Protein AF-A0A4Y1Z7U4-F1 (afdb_monomer)

Solvent-accessible surface area (backbone atoms only — not comparable to full-atom values): 16885 Å² total; per-residue (Å²): 138,83,80,81,80,79,76,81,81,75,76,79,80,69,75,77,77,69,85,68,83,61,48,54,54,67,60,52,45,53,56,49,48,57,51,38,54,56,44,51,54,49,42,52,50,53,49,50,53,53,54,42,46,74,72,69,50,76,67,96,87,62,59,71,67,63,57,51,62,68,48,50,59,58,51,50,52,54,51,52,52,48,54,52,51,51,54,48,50,73,69,36,52,51,91,62,57,74,69,58,48,48,54,43,43,51,51,53,43,51,45,51,51,44,49,50,53,52,51,52,54,51,50,53,54,52,54,56,47,29,74,74,63,46,64,48,73,69,57,53,52,49,52,55,50,52,53,51,50,52,53,52,50,51,54,48,50,52,29,67,80,36,80,87,55,60,63,67,61,55,49,52,51,51,52,53,50,51,52,51,50,57,70,69,62,43,58,48,43,52,37,41,50,54,35,50,59,43,23,76,74,69,74,57,73,59,58,57,64,60,65,72,43,56,50,68,27,40,74,54,52,57,54,35,61,70,44,92,49,67,67,62,17,47,54,32,30,35,52,52,40,52,51,46,55,62,68,68,47,93,71,62,82,87,73,70,48,73,41,56,52,55,35,47,58,55,52,68,74,51,92,66,59,85,64,93,74,69,77,75,81,63,66,85,62,79,90,125

Radius of gyration: 29.08 Å; Cα contacts (8 Å, |Δi|>4): 207; chains: 1; bounding box: 58×73×99 Å

pLDDT: mean 76.81, std 14.19, range [32.97, 95.31]

InterPro domains:
  IPR025291 Protein of unknown function DUF4153 [PF13687] (19-224)

Mean predicted aligned error: 12.23 Å

Nearest PDB structures (foldseek):
  6gkf-assembly1_A  TM=2.665E-01  e=8.362E+00  Homo sapiens

Secondary structure (DSSP, 8-state):
-PPPPPPP-------------PBPHHHHHHHHHHHHHHHHHHHHHHHHHHHHHHHH---TT--HHHHHHHHHHHHHHHHHHHHHHHHHHHHHBPP--HHHHHHHHHHHHHHHHHHHHHHHHHHHHHHHHHHHH---HHHHHHHHHHHHHHHHHHHHHHHHH-TT--HHHHHHHHHHHHHHHHHHTTHHHHHHHHHHHHHHHHS---HHHHHHS-GGGHHHHHHGGG-S-HHHHHHHHHHHHHHHHHHHS---GGG--HHHHHHHHHHHHS--------GGGGSSS---

Sequence (288 aa):
MMRPKQPARYTDLTEQTTFAGSMDATVATTILSIINAIYVFFTLIQFSYLFGSFALGLPEQFTYAEYARRGFLNWYWSLLINFTLLLVLLHLTKQSSAPVNRAIQILESLLVCCTMVMLVSAFIRMYLYEQMYGFTYLRVLTHAFMILLFVLFLVTLFRIWNKRIKLFKYYLLAGITAFVVINYANSDVLIARWNIDRYNQTGKIDVAYLATLSHDATPYLVQLLKAKDDSVRKVAENQLFGQKQMLNKPQAWQSFNLSNLRAKQLLNQEHLQRNQIDPSLSHEIYDD

Organism: NCBI:txid2078

Foldseek 3Di:
DDDDDDPDDPPPPPPVPPPPQQDELVVLLVVLVVVLVVLVVVLVVLVCVLVCCVPPPDDPPDDLVVVLVVPQVVLVVVLVVLVVVLVCSVPRHDDDDPVSLVSSLVSSLSSLVSSLSSLVSNLVSLVVVCLVQNDDPVSVVVNLVSVLVNQLSVLSNVCSVPVVDPSVVVNVVSVVVSVVCVVPVLVLCVRLVRQLVSCVVPVDHQLLRNLPGALLSLVSLVVQCVPPDPQSNLSSLQSLVVLLVVLPPDDDPVPDDPSSVVSNVVSVVDDGDHDDHDPVSNDPRDPD

Structure (mmCIF, N/CA/C/O backbone):
data_AF-A0A4Y1Z7U4-F1
#
_entry.id   AF-A0A4Y1Z7U4-F1
#
loop_
_atom_site.group_PDB
_atom_site.id
_atom_site.type_symbol
_atom_site.label_atom_id
_atom_site.label_alt_id
_atom_site.label_comp_id
_atom_site.label_asym_id
_atom_site.label_entity_id
_atom_site.label_seq_id
_atom_site.pdbx_PDB_ins_code
_atom_site.Cartn_x
_atom_site.Cartn_y
_atom_site.Cartn_z
_atom_site.occupancy
_atom_site.B_iso_or_equiv
_atom_site.auth_seq_id
_atom_site.auth_comp_id
_atom_site.auth_asym_id
_atom_site.auth_atom_id
_atom_site.pdbx_PDB_model_num
ATOM 1 N N . MET A 1 1 ? 22.636 57.201 -64.680 1.00 47.31 1 MET A N 1
ATOM 2 C CA . MET A 1 1 ? 22.191 55.806 -64.461 1.00 47.31 1 MET A CA 1
ATOM 3 C C . MET A 1 1 ? 23.148 55.129 -63.484 1.00 47.31 1 MET A C 1
ATOM 5 O O . MET A 1 1 ? 24.187 54.633 -63.894 1.00 47.31 1 MET A O 1
ATOM 9 N N . MET A 1 2 ? 22.841 55.185 -62.185 1.00 48.59 2 MET A N 1
ATOM 10 C CA . MET A 1 2 ? 23.584 54.476 -61.136 1.00 48.59 2 MET A CA 1
ATOM 11 C C . MET A 1 2 ? 22.967 53.085 -60.964 1.00 48.59 2 MET A C 1
ATOM 13 O O . MET A 1 2 ? 21.770 52.974 -60.709 1.00 48.59 2 MET A O 1
ATOM 17 N N . ARG A 1 3 ? 23.766 52.026 -61.137 1.00 51.16 3 ARG A N 1
ATOM 18 C CA . ARG A 1 3 ? 23.354 50.653 -60.814 1.00 51.16 3 ARG A CA 1
ATOM 19 C C . ARG A 1 3 ? 23.277 50.504 -59.288 1.00 51.16 3 ARG A C 1
ATOM 21 O O . ARG A 1 3 ? 24.250 50.860 -58.622 1.00 51.16 3 ARG A O 1
ATOM 28 N N . PRO A 1 4 ? 22.178 49.986 -58.718 1.00 53.09 4 PRO A N 1
ATOM 29 C CA . PRO A 1 4 ? 22.103 49.758 -57.283 1.00 53.09 4 PRO A CA 1
ATOM 30 C C . PRO A 1 4 ? 23.061 48.633 -56.862 1.00 53.09 4 PRO A C 1
ATOM 32 O O . PRO A 1 4 ? 23.139 47.581 -57.497 1.00 53.09 4 PRO A O 1
ATOM 35 N N . LYS A 1 5 ? 23.800 48.888 -55.779 1.00 54.28 5 LYS A N 1
ATOM 36 C CA . LYS A 1 5 ? 24.652 47.929 -55.065 1.00 54.28 5 LYS A CA 1
ATOM 37 C C . LYS A 1 5 ? 23.759 46.821 -54.493 1.00 54.28 5 LYS A C 1
ATOM 39 O O . LYS A 1 5 ? 22.877 47.108 -53.690 1.00 54.28 5 LYS A O 1
ATOM 44 N N . GLN A 1 6 ? 23.987 45.573 -54.894 1.00 56.97 6 GLN A N 1
ATOM 45 C CA . GLN A 1 6 ? 23.395 44.403 -54.240 1.00 56.97 6 GLN A CA 1
ATOM 46 C C . GLN A 1 6 ? 23.894 44.347 -52.785 1.00 56.97 6 GLN A C 1
ATOM 48 O O . GLN A 1 6 ? 25.112 44.319 -52.584 1.00 56.97 6 GLN A O 1
ATOM 53 N N . PRO A 1 7 ? 23.018 44.355 -51.765 1.00 48.50 7 PRO A N 1
ATOM 54 C CA . PRO A 1 7 ? 23.460 44.108 -50.403 1.00 48.50 7 PRO A CA 1
ATOM 55 C C . PRO A 1 7 ? 23.911 42.650 -50.270 1.00 48.50 7 PRO A C 1
ATOM 57 O O . PRO A 1 7 ? 23.335 41.743 -50.877 1.00 48.50 7 PRO A O 1
ATOM 60 N N . ALA A 1 8 ? 24.979 42.451 -49.498 1.00 51.97 8 ALA A N 1
ATOM 61 C CA . ALA A 1 8 ? 25.563 41.153 -49.206 1.00 51.97 8 ALA A CA 1
ATOM 62 C C . ALA A 1 8 ? 24.481 40.167 -48.745 1.00 51.97 8 ALA A C 1
ATOM 64 O O . ALA A 1 8 ? 23.698 40.456 -47.840 1.00 51.97 8 ALA A O 1
ATOM 65 N N . ARG A 1 9 ? 24.452 38.996 -49.385 1.00 41.41 9 ARG A N 1
ATOM 66 C CA . ARG A 1 9 ? 23.651 37.851 -48.966 1.00 41.41 9 ARG A CA 1
ATOM 67 C C . ARG A 1 9 ? 24.196 37.400 -47.613 1.00 41.41 9 ARG A C 1
ATOM 69 O O . ARG A 1 9 ? 25.173 36.661 -47.570 1.00 41.41 9 ARG A O 1
ATOM 76 N N . TYR A 1 10 ? 23.604 37.887 -46.526 1.00 47.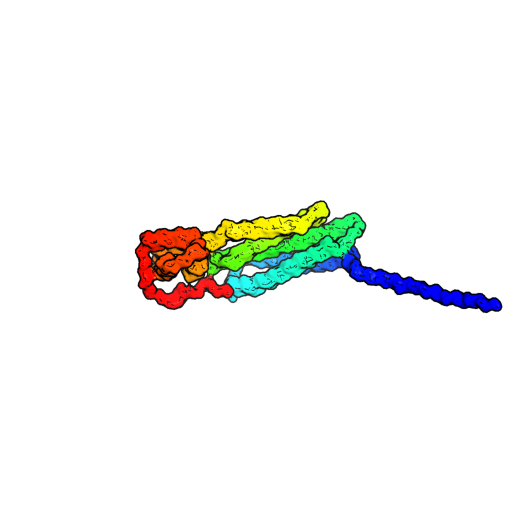78 10 TYR A N 1
ATOM 77 C CA . TYR A 1 10 ? 23.791 37.286 -45.215 1.00 47.78 10 TYR A CA 1
ATOM 78 C C . TYR A 1 10 ? 23.296 35.847 -45.337 1.00 47.78 10 TYR A C 1
ATOM 80 O O . TYR A 1 10 ? 22.102 35.592 -45.476 1.00 47.78 10 TYR A O 1
ATOM 88 N N . THR A 1 11 ? 24.235 34.908 -45.409 1.00 50.00 11 THR A N 1
ATOM 89 C CA . THR A 1 11 ? 23.976 33.501 -45.135 1.00 50.00 11 THR A CA 1
ATOM 90 C C . THR A 1 11 ? 23.369 33.458 -43.747 1.00 50.00 11 THR A C 1
ATOM 92 O O . THR A 1 11 ? 24.061 33.724 -42.766 1.00 50.00 11 THR A O 1
ATOM 95 N N . ASP A 1 12 ? 22.066 33.197 -43.692 1.00 42.03 12 ASP A N 1
ATOM 96 C CA . ASP A 1 12 ? 21.365 32.819 -42.478 1.00 42.03 12 ASP A CA 1
ATOM 97 C C . ASP A 1 12 ? 22.123 31.636 -41.869 1.00 42.03 12 ASP A C 1
ATOM 99 O O . ASP A 1 12 ? 21.961 30.487 -42.278 1.00 42.03 12 ASP A O 1
ATOM 103 N N . LEU A 1 13 ? 22.974 31.921 -40.885 1.00 46.88 13 LEU A N 1
ATOM 104 C CA . LEU A 1 13 ? 23.379 30.956 -39.876 1.00 46.88 13 LEU A CA 1
ATOM 105 C C . LEU A 1 13 ? 22.184 30.784 -38.939 1.00 46.88 13 LEU A C 1
ATOM 107 O O . LEU A 1 13 ? 22.244 31.091 -37.752 1.00 46.88 13 LEU A O 1
ATOM 111 N N . THR A 1 14 ? 21.068 30.307 -39.483 1.00 43.12 14 THR A N 1
ATOM 112 C CA . THR A 1 14 ? 20.052 29.672 -38.662 1.00 43.12 14 THR A CA 1
ATOM 113 C C . THR A 1 14 ? 20.593 28.289 -38.336 1.00 43.12 14 THR A C 1
ATOM 115 O O . THR A 1 14 ? 20.201 27.274 -38.908 1.00 43.12 14 THR A O 1
ATOM 118 N N . GLU A 1 15 ? 21.532 28.254 -37.385 1.00 44.41 15 GLU A N 1
ATOM 119 C CA . GLU A 1 15 ? 21.602 27.142 -36.451 1.00 44.41 15 GLU A CA 1
ATOM 120 C C . GLU A 1 15 ? 20.207 27.023 -35.839 1.00 44.41 15 GLU A C 1
ATOM 122 O O . GLU A 1 15 ? 19.856 27.665 -34.848 1.00 44.41 15 GLU A O 1
ATOM 127 N N . GLN A 1 16 ? 19.369 26.221 -36.489 1.00 39.94 16 GLN A N 1
ATOM 128 C CA . GLN A 1 16 ? 18.175 25.668 -35.893 1.00 39.94 16 GLN A CA 1
ATOM 129 C C . GLN A 1 16 ? 18.652 24.734 -34.783 1.00 39.94 16 GLN A C 1
ATOM 131 O O . GLN A 1 16 ? 18.700 23.516 -34.932 1.00 39.94 16 GLN A O 1
AT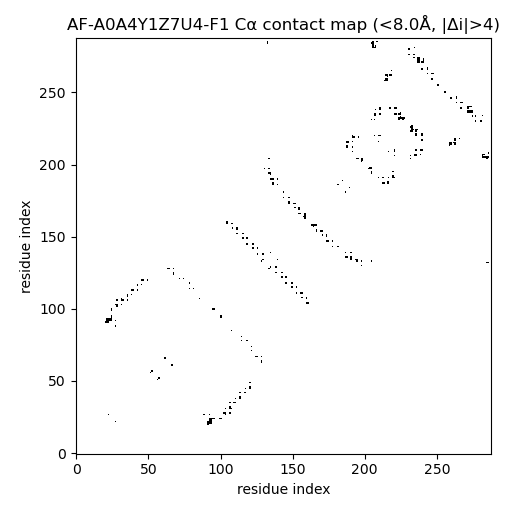OM 136 N N . THR A 1 17 ? 19.010 25.316 -33.642 1.00 40.66 17 THR A N 1
ATOM 137 C CA . THR A 1 17 ? 19.026 24.623 -32.362 1.00 40.66 17 THR A CA 1
ATOM 138 C C . THR A 1 17 ? 17.572 24.360 -31.994 1.00 40.66 17 THR A C 1
ATOM 140 O O . THR A 1 17 ? 16.973 24.984 -31.122 1.00 40.66 17 THR A O 1
ATOM 143 N N . THR A 1 18 ? 16.954 23.420 -32.712 1.00 32.97 18 THR A N 1
ATOM 144 C CA . THR A 1 18 ? 15.719 22.802 -32.260 1.00 32.97 18 THR A CA 1
ATOM 145 C C . THR A 1 18 ? 16.061 22.067 -30.973 1.00 32.97 18 THR A C 1
ATOM 147 O O . THR A 1 18 ? 16.522 20.926 -30.999 1.00 32.97 18 THR A O 1
ATOM 150 N N . PHE A 1 19 ? 15.836 22.724 -29.836 1.00 37.81 19 PHE A N 1
ATOM 151 C CA . PHE A 1 19 ? 15.670 22.094 -28.531 1.00 37.81 19 PHE A CA 1
ATOM 152 C C . PHE A 1 19 ? 14.390 21.239 -28.549 1.00 37.81 19 PHE A C 1
ATOM 154 O O . PHE A 1 19 ? 13.412 21.495 -27.860 1.00 37.81 19 PHE A O 1
ATOM 161 N N . ALA A 1 20 ? 14.393 20.200 -29.377 1.00 42.19 20 ALA A N 1
ATOM 162 C CA . ALA A 1 20 ? 13.539 19.035 -29.253 1.00 42.19 20 ALA A CA 1
ATOM 163 C C . ALA A 1 20 ? 14.482 17.902 -28.841 1.00 42.19 20 ALA A C 1
ATOM 165 O O . ALA A 1 20 ? 14.939 17.121 -29.673 1.00 42.19 20 ALA A O 1
ATOM 166 N N . GLY A 1 21 ? 14.886 17.918 -27.566 1.00 44.78 21 GLY A N 1
ATOM 167 C CA . GLY A 1 21 ? 15.927 17.054 -27.010 1.00 44.78 21 GLY A CA 1
ATOM 168 C C . GLY A 1 21 ? 15.551 15.576 -27.078 1.00 44.78 21 GLY A C 1
ATOM 169 O O . GLY A 1 21 ? 15.007 15.023 -26.129 1.00 44.78 21 GLY A O 1
ATOM 170 N N . SER A 1 22 ? 15.839 14.934 -28.207 1.00 59.25 22 SER A N 1
ATOM 171 C CA . SER A 1 22 ? 15.844 13.480 -28.342 1.00 59.25 22 SER A CA 1
ATOM 172 C C . SER A 1 22 ? 17.250 12.984 -28.015 1.00 59.25 22 SER A C 1
ATOM 174 O O . SER A 1 22 ? 18.225 13.437 -28.615 1.00 59.25 22 SER A O 1
ATOM 176 N N . MET A 1 23 ? 17.358 12.100 -27.023 1.00 65.75 23 MET A N 1
ATOM 177 C CA . MET A 1 23 ? 18.641 11.584 -26.544 1.00 65.75 23 MET A CA 1
ATOM 178 C C . MET A 1 23 ? 19.181 10.538 -27.530 1.00 65.75 23 MET A C 1
ATOM 180 O O . MET A 1 23 ? 18.429 9.680 -28.001 1.00 65.75 23 MET A O 1
ATOM 184 N N . ASP A 1 24 ? 20.477 10.613 -27.852 1.00 78.94 24 ASP A N 1
ATOM 185 C CA . ASP A 1 24 ? 21.119 9.635 -28.732 1.00 78.94 24 ASP A CA 1
ATOM 186 C C . ASP A 1 24 ? 21.104 8.236 -28.094 1.00 78.94 24 ASP A C 1
ATOM 188 O O . ASP A 1 24 ? 21.287 8.082 -26.882 1.00 78.94 24 ASP A O 1
ATOM 192 N N . ALA A 1 25 ? 20.895 7.204 -28.911 1.00 76.06 25 ALA A N 1
ATOM 193 C CA . ALA A 1 25 ? 20.717 5.832 -28.438 1.00 76.06 25 ALA A CA 1
ATOM 194 C C . ALA A 1 25 ? 21.956 5.312 -27.690 1.00 76.06 25 ALA A C 1
ATOM 196 O O . ALA A 1 25 ? 21.834 4.531 -26.746 1.00 76.06 25 ALA A O 1
ATOM 197 N N . THR A 1 26 ? 23.144 5.786 -28.068 1.00 79.19 26 THR A N 1
ATOM 198 C CA . THR A 1 26 ? 24.407 5.471 -27.390 1.00 79.19 26 THR A CA 1
ATOM 199 C C . THR A 1 26 ? 24.430 6.031 -25.968 1.00 79.19 26 THR A C 1
ATOM 201 O O . THR A 1 26 ? 24.749 5.314 -25.022 1.00 79.19 26 THR A O 1
ATOM 204 N N . VAL A 1 27 ? 24.026 7.294 -25.797 1.00 81.12 27 VAL A N 1
ATOM 205 C CA . VAL A 1 27 ? 23.954 7.961 -24.487 1.00 81.12 27 VAL A CA 1
ATOM 206 C C . VAL A 1 27 ? 22.916 7.277 -23.600 1.00 81.12 27 VAL A C 1
ATOM 208 O O . VAL A 1 27 ? 23.217 6.947 -22.452 1.00 81.12 27 VAL A O 1
ATOM 211 N N . ALA A 1 28 ? 21.733 6.991 -24.152 1.00 78.19 28 ALA A N 1
ATOM 212 C CA . ALA A 1 28 ? 20.685 6.264 -23.444 1.00 78.19 28 ALA A CA 1
ATOM 213 C C . ALA A 1 28 ? 21.187 4.893 -22.965 1.00 78.19 28 ALA A C 1
ATOM 215 O O . ALA A 1 28 ? 21.039 4.568 -21.792 1.00 78.19 28 ALA A O 1
ATOM 216 N N . THR A 1 29 ? 21.860 4.126 -23.830 1.00 80.69 29 THR A N 1
ATOM 217 C CA . THR A 1 29 ? 22.402 2.797 -23.491 1.00 80.69 29 THR A CA 1
ATOM 218 C C . THR A 1 29 ? 23.438 2.863 -22.366 1.00 80.69 29 THR A C 1
ATOM 220 O O . THR A 1 29 ? 23.383 2.057 -21.435 1.00 80.69 29 THR A O 1
ATOM 223 N N . THR A 1 30 ? 24.359 3.830 -22.406 1.00 85.75 30 THR A N 1
ATOM 224 C CA . THR A 1 30 ? 25.384 4.007 -21.364 1.00 85.75 30 THR A CA 1
ATOM 225 C C . THR A 1 30 ? 24.759 4.348 -20.013 1.00 85.75 30 THR A C 1
ATOM 227 O O . THR A 1 30 ? 25.052 3.685 -19.016 1.00 85.75 30 THR A O 1
ATOM 230 N N . ILE A 1 31 ? 23.852 5.330 -19.978 1.00 84.44 31 ILE A N 1
ATOM 231 C CA . ILE A 1 31 ? 23.146 5.727 -18.750 1.00 84.44 31 ILE A CA 1
ATOM 232 C C . ILE A 1 31 ? 22.368 4.535 -18.185 1.00 84.44 31 ILE A C 1
ATOM 234 O O . ILE A 1 31 ? 22.476 4.221 -17.000 1.00 84.44 31 ILE A O 1
ATOM 238 N N . LEU A 1 32 ? 21.635 3.823 -19.044 1.00 82.38 32 LEU A N 1
ATOM 239 C CA . LEU A 1 32 ? 20.828 2.676 -18.646 1.00 82.38 32 LEU A CA 1
ATOM 240 C C . LEU A 1 32 ? 21.675 1.538 -18.080 1.00 82.38 32 LEU A C 1
ATOM 242 O O . LEU A 1 32 ? 21.249 0.866 -17.144 1.00 82.38 32 LEU A O 1
ATOM 246 N N . SER A 1 33 ? 22.875 1.334 -18.621 1.00 85.44 33 SER A N 1
ATOM 247 C CA . SER A 1 33 ? 23.795 0.291 -18.165 1.00 85.44 33 SER A CA 1
ATOM 248 C C . SER A 1 33 ? 24.341 0.589 -16.769 1.00 85.44 33 SER A C 1
ATOM 250 O O . SER A 1 33 ? 24.314 -0.286 -15.906 1.00 85.44 33 SER A O 1
ATOM 252 N N . ILE A 1 34 ? 24.771 1.832 -16.516 1.00 88.38 34 ILE A N 1
ATOM 253 C CA . ILE A 1 34 ? 25.256 2.267 -15.193 1.00 88.38 34 ILE A CA 1
ATOM 254 C C . ILE A 1 34 ? 24.147 2.115 -14.150 1.00 88.38 34 ILE A C 1
ATOM 256 O O . ILE A 1 34 ? 24.364 1.570 -13.068 1.00 88.38 34 ILE A O 1
ATOM 260 N N . ILE A 1 35 ? 22.937 2.550 -14.495 1.00 84.12 35 ILE A N 1
ATOM 261 C CA . ILE A 1 35 ? 21.787 2.490 -13.594 1.00 84.12 35 ILE A CA 1
ATOM 262 C C . ILE A 1 35 ? 21.398 1.039 -13.312 1.00 84.12 35 ILE A C 1
ATOM 264 O O . ILE A 1 35 ? 21.226 0.678 -12.150 1.00 84.12 35 ILE A O 1
ATOM 268 N N . ASN A 1 36 ? 21.346 0.179 -14.332 1.00 86.44 36 ASN A N 1
ATOM 269 C CA . ASN A 1 36 ? 21.117 -1.251 -14.126 1.00 86.44 36 ASN A CA 1
ATOM 270 C C . ASN A 1 36 ? 22.173 -1.876 -13.210 1.00 86.44 36 ASN A C 1
ATOM 272 O O . ASN A 1 36 ? 21.807 -2.647 -12.332 1.00 86.44 36 ASN A O 1
ATOM 276 N N . ALA A 1 37 ? 23.456 -1.530 -13.351 1.00 87.44 37 ALA A N 1
ATOM 277 C CA . ALA A 1 37 ? 24.501 -2.065 -12.478 1.00 87.44 37 ALA A CA 1
ATOM 278 C C . ALA A 1 37 ? 24.249 -1.714 -11.000 1.00 87.44 37 ALA A C 1
ATOM 280 O O . ALA A 1 37 ? 24.288 -2.594 -10.137 1.00 87.44 37 ALA A O 1
ATOM 281 N N . ILE A 1 38 ? 23.909 -0.451 -10.718 1.00 85.69 38 ILE A N 1
ATOM 282 C CA . ILE A 1 38 ? 23.553 0.011 -9.369 1.00 85.69 38 ILE A CA 1
ATOM 283 C C . ILE A 1 38 ? 22.317 -0.737 -8.851 1.00 85.69 38 ILE A C 1
ATOM 285 O O . ILE A 1 38 ? 22.303 -1.194 -7.709 1.00 85.69 38 ILE A O 1
ATOM 289 N N . TYR A 1 39 ? 21.288 -0.904 -9.685 1.00 80.06 39 TYR A N 1
ATOM 290 C CA . TYR A 1 39 ? 20.041 -1.549 -9.272 1.00 80.06 39 TYR A CA 1
ATOM 291 C C . TYR A 1 39 ? 20.144 -3.051 -9.093 1.00 80.06 39 TYR A C 1
ATOM 293 O O . TYR A 1 39 ? 19.530 -3.585 -8.173 1.00 80.06 39 TYR A O 1
ATOM 301 N N . VAL A 1 40 ? 20.925 -3.739 -9.920 1.00 85.88 40 VAL A N 1
ATOM 302 C CA . VAL A 1 40 ? 21.230 -5.157 -9.726 1.00 85.88 40 VAL A CA 1
ATOM 303 C C . VAL A 1 40 ? 21.962 -5.330 -8.402 1.00 85.88 40 VAL A C 1
ATOM 305 O O . VAL A 1 40 ? 21.537 -6.138 -7.582 1.00 85.88 40 VAL A O 1
ATOM 308 N N . PHE A 1 41 ? 22.986 -4.514 -8.138 1.00 85.12 41 PHE A N 1
ATOM 309 C CA . PHE A 1 41 ? 23.702 -4.535 -6.864 1.00 85.12 41 PHE A CA 1
ATOM 310 C C . PHE A 1 41 ? 22.769 -4.279 -5.671 1.00 85.12 41 PHE A C 1
ATOM 312 O O . PHE A 1 41 ? 22.750 -5.049 -4.710 1.00 85.12 41 PHE A O 1
ATOM 319 N N . PHE A 1 42 ? 21.923 -3.253 -5.755 1.00 79.75 42 PHE A N 1
ATOM 320 C CA . PHE A 1 42 ? 20.938 -2.961 -4.718 1.00 79.75 42 PHE A CA 1
ATOM 321 C C . PHE A 1 42 ? 19.924 -4.100 -4.539 1.00 79.75 42 PHE A C 1
ATOM 323 O O . PHE A 1 42 ? 19.598 -4.467 -3.414 1.00 79.75 42 PHE A O 1
ATOM 330 N N . THR A 1 43 ? 19.456 -4.707 -5.631 1.00 80.19 43 THR A N 1
ATOM 331 C CA . THR A 1 43 ? 18.526 -5.845 -5.598 1.00 80.19 43 THR A CA 1
ATOM 332 C C . THR A 1 43 ? 19.162 -7.053 -4.916 1.00 80.19 43 THR A C 1
ATOM 334 O O . THR A 1 43 ? 18.503 -7.699 -4.107 1.00 80.19 43 THR A O 1
ATOM 337 N N . LEU A 1 44 ? 20.445 -7.328 -5.171 1.00 82.38 44 LEU A N 1
ATOM 338 C CA . LEU A 1 44 ? 21.188 -8.395 -4.495 1.00 82.38 44 LEU A CA 1
ATOM 339 C C . LEU A 1 44 ? 21.276 -8.155 -2.985 1.00 82.38 44 LEU A C 1
ATOM 341 O O . LEU A 1 44 ? 21.057 -9.082 -2.206 1.00 82.38 44 LEU A O 1
ATOM 345 N N . ILE A 1 45 ? 21.521 -6.910 -2.565 1.00 78.88 45 ILE A N 1
ATOM 346 C CA . ILE A 1 45 ? 21.485 -6.530 -1.148 1.00 78.88 45 ILE A CA 1
ATOM 347 C C . ILE A 1 45 ? 20.090 -6.787 -0.570 1.00 78.88 45 ILE A C 1
ATOM 349 O O . ILE A 1 45 ? 19.968 -7.476 0.438 1.00 78.88 45 ILE A O 1
ATOM 353 N N . GLN A 1 46 ? 19.029 -6.290 -1.212 1.00 75.75 46 GLN A N 1
ATOM 354 C CA . GLN A 1 46 ? 17.646 -6.474 -0.748 1.00 75.75 46 GLN A CA 1
ATOM 355 C C . GLN A 1 46 ? 17.261 -7.950 -0.629 1.00 75.75 46 GLN A C 1
ATOM 357 O O . GLN A 1 46 ? 16.603 -8.341 0.333 1.00 75.75 46 GLN A O 1
ATOM 362 N N . PHE A 1 47 ? 17.697 -8.770 -1.586 1.00 75.00 47 PHE A N 1
ATOM 363 C CA . PHE A 1 47 ? 17.502 -10.213 -1.559 1.00 75.00 47 PHE A CA 1
ATOM 364 C C . PHE A 1 47 ? 18.246 -10.825 -0.367 1.00 75.00 47 PHE A C 1
ATOM 366 O O . PHE A 1 47 ? 17.632 -11.498 0.452 1.00 75.00 47 PHE A O 1
ATOM 373 N N . SER A 1 48 ? 19.530 -10.507 -0.187 1.00 71.94 48 SER A N 1
ATOM 374 C CA . SER A 1 48 ? 20.314 -10.973 0.964 1.00 71.94 48 SER A CA 1
ATOM 375 C C . SER A 1 48 ? 19.679 -10.582 2.304 1.00 71.94 48 SER A C 1
ATOM 377 O O . SER A 1 48 ? 19.574 -11.416 3.196 1.00 71.94 48 SER A O 1
ATOM 379 N N . TYR A 1 49 ? 19.157 -9.359 2.435 1.00 67.56 49 TYR A N 1
ATOM 380 C CA . TYR A 1 49 ? 18.431 -8.930 3.635 1.00 67.56 49 TYR A CA 1
ATOM 381 C C . TYR A 1 49 ? 17.121 -9.691 3.844 1.00 67.56 49 TYR A C 1
ATOM 383 O O . TYR A 1 49 ? 16.806 -10.055 4.975 1.00 67.56 49 TYR A O 1
ATOM 391 N N . LEU A 1 50 ? 16.355 -9.940 2.778 1.00 66.62 50 LEU A N 1
ATOM 392 C CA . LEU A 1 50 ? 15.098 -10.678 2.864 1.00 66.62 50 LEU A CA 1
ATOM 393 C C . LEU A 1 50 ? 15.351 -12.118 3.331 1.00 66.62 50 LEU A C 1
ATOM 395 O O . LEU A 1 50 ? 14.781 -12.548 4.328 1.00 66.62 50 LEU A O 1
ATOM 399 N N . PHE A 1 51 ? 16.252 -12.840 2.660 1.00 66.44 51 PHE A N 1
ATOM 400 C CA . PHE A 1 51 ? 16.592 -14.222 3.013 1.00 66.44 51 PHE A CA 1
ATOM 401 C C . PHE A 1 51 ? 17.373 -14.313 4.326 1.00 66.44 51 PHE A C 1
ATOM 403 O O . PHE A 1 51 ? 17.151 -15.243 5.094 1.00 66.44 51 PHE A O 1
ATOM 410 N N . GLY A 1 52 ? 18.216 -13.327 4.634 1.00 61.19 52 GLY A N 1
ATOM 411 C CA . GLY A 1 52 ? 18.896 -13.204 5.921 1.00 61.19 52 GLY A CA 1
ATOM 412 C C . GLY A 1 52 ? 17.910 -13.027 7.074 1.00 61.19 52 GLY A C 1
ATOM 413 O O . GLY A 1 52 ? 18.046 -13.692 8.095 1.00 61.19 52 GLY A O 1
ATOM 414 N N . SER A 1 53 ? 16.856 -12.225 6.888 1.00 58.44 53 SER A N 1
ATOM 415 C CA . SER A 1 53 ? 15.788 -12.073 7.882 1.00 58.44 53 SER A CA 1
ATOM 416 C C . SER A 1 53 ? 14.966 -13.352 8.078 1.00 58.44 53 SER A C 1
ATOM 418 O O . SER A 1 53 ? 14.517 -13.598 9.195 1.00 58.44 53 SER A O 1
ATOM 420 N N . PHE A 1 54 ? 14.758 -14.156 7.028 1.00 57.47 54 PHE A N 1
ATOM 421 C CA . PHE A 1 54 ? 14.088 -15.460 7.134 1.00 57.47 54 PHE A CA 1
ATOM 422 C C . PHE A 1 54 ? 14.985 -16.548 7.750 1.00 57.47 54 PHE A C 1
ATOM 424 O O . PHE A 1 54 ? 14.468 -17.450 8.401 1.00 57.47 54 PHE A O 1
ATOM 431 N N . ALA A 1 55 ? 16.305 -16.480 7.546 1.00 55.12 55 ALA A N 1
ATOM 432 C CA . ALA A 1 55 ? 17.246 -17.529 7.942 1.00 55.12 55 ALA A CA 1
ATOM 433 C C . ALA A 1 55 ? 17.894 -17.325 9.324 1.00 55.12 55 ALA A C 1
ATOM 435 O O . ALA A 1 55 ? 18.203 -18.312 9.984 1.00 55.12 55 ALA A O 1
ATOM 436 N N . LEU A 1 56 ? 18.122 -16.081 9.763 1.00 50.91 56 LEU A N 1
ATOM 437 C CA . LEU A 1 56 ? 18.864 -15.776 11.000 1.00 50.91 56 LEU A CA 1
ATOM 438 C C . LEU A 1 56 ? 18.026 -15.126 12.111 1.00 50.91 56 LEU A C 1
ATOM 440 O O . LEU A 1 56 ? 18.535 -14.944 13.214 1.00 50.91 56 LEU A O 1
ATOM 444 N N . GLY A 1 57 ? 16.757 -14.791 11.853 1.00 55.44 57 GLY A N 1
ATOM 445 C CA . GLY A 1 57 ? 15.987 -13.926 12.750 1.00 55.44 57 GLY A CA 1
ATOM 446 C C . GLY A 1 57 ? 16.548 -12.497 12.772 1.00 55.44 57 GLY A C 1
ATOM 447 O O . GLY A 1 57 ? 17.631 -12.223 12.250 1.00 55.44 57 GLY A O 1
ATOM 448 N N . LEU A 1 58 ? 15.795 -11.538 13.319 1.00 55.31 58 LEU A N 1
ATOM 449 C CA . LEU A 1 58 ? 16.329 -10.180 13.448 1.00 55.31 58 LEU A CA 1
ATOM 450 C C . LEU A 1 58 ? 17.423 -10.167 14.520 1.00 55.31 58 LEU A C 1
ATOM 452 O O . LEU A 1 58 ? 17.234 -10.781 15.570 1.00 55.31 58 LEU A O 1
ATOM 456 N N . PRO A 1 59 ? 18.540 -9.452 14.301 1.00 48.84 59 PRO A N 1
ATOM 457 C CA . PRO A 1 59 ? 19.511 -9.225 15.363 1.00 48.84 59 PRO A CA 1
ATOM 458 C C . PRO A 1 59 ? 18.807 -8.568 16.562 1.00 48.84 59 PRO A C 1
ATOM 460 O O . PRO A 1 59 ? 18.089 -7.585 16.378 1.00 48.84 59 PRO A O 1
ATOM 463 N N . GLU A 1 60 ? 19.042 -9.096 17.772 1.00 50.12 60 GLU A N 1
ATOM 464 C CA . GLU A 1 60 ? 18.383 -8.772 19.064 1.00 50.12 60 GLU A CA 1
ATOM 465 C C . GLU A 1 60 ? 18.344 -7.277 19.455 1.00 50.12 60 GLU A C 1
ATOM 467 O O . GLU A 1 60 ? 17.761 -6.908 20.469 1.00 50.12 60 GLU A O 1
ATOM 472 N N . GLN A 1 61 ? 18.953 -6.399 18.660 1.00 46.06 61 GLN A N 1
ATOM 473 C CA . GLN A 1 61 ? 19.253 -5.006 18.991 1.00 46.06 61 GLN A CA 1
ATOM 474 C C . GLN A 1 61 ? 18.387 -3.995 18.218 1.00 46.06 61 GLN A C 1
ATOM 476 O O . GLN A 1 61 ? 18.500 -2.796 18.457 1.00 46.06 61 GLN A O 1
ATOM 481 N N . PHE A 1 62 ? 17.519 -4.449 17.300 1.00 46.53 62 PHE A N 1
ATOM 482 C CA . PHE A 1 62 ? 16.604 -3.581 16.549 1.00 46.53 62 PHE A CA 1
ATOM 483 C C . PHE A 1 62 ? 15.144 -3.987 16.748 1.00 46.53 62 PHE A C 1
ATOM 485 O O . PHE A 1 62 ? 14.747 -5.117 16.469 1.00 46.53 62 PHE A O 1
ATOM 492 N N . THR A 1 63 ? 14.312 -3.034 17.168 1.00 58.22 63 THR A N 1
ATOM 493 C CA . THR A 1 63 ? 12.857 -3.202 17.143 1.00 58.22 63 THR A CA 1
ATOM 494 C C . THR A 1 63 ? 12.361 -3.154 15.691 1.00 58.22 63 THR A C 1
ATOM 496 O O . THR A 1 63 ? 12.804 -2.329 14.887 1.00 58.22 63 THR A O 1
ATOM 499 N N . TYR A 1 64 ? 11.417 -4.030 15.332 1.00 54.78 64 TYR A N 1
ATOM 500 C CA . TYR A 1 64 ? 10.833 -4.089 13.982 1.00 54.78 64 TYR A CA 1
ATOM 501 C C . TYR A 1 64 ? 10.272 -2.734 13.498 1.00 54.78 64 TYR A C 1
ATOM 503 O O . TYR A 1 64 ? 10.329 -2.436 12.304 1.00 54.78 64 TYR A O 1
ATOM 511 N N . ALA A 1 65 ? 9.767 -1.895 14.411 1.00 52.66 65 ALA A N 1
ATOM 512 C CA . ALA A 1 65 ? 9.267 -0.553 14.104 1.00 52.66 65 ALA A CA 1
ATOM 513 C C . ALA A 1 65 ? 10.347 0.413 13.599 1.00 52.66 65 ALA A C 1
ATOM 515 O O . ALA A 1 65 ? 10.096 1.171 12.659 1.00 52.66 65 ALA A O 1
ATOM 516 N N . GLU A 1 66 ? 11.556 0.378 14.166 1.00 57.88 66 GLU A N 1
ATOM 517 C CA . GLU A 1 66 ? 12.632 1.269 13.724 1.00 57.88 66 GLU A CA 1
ATOM 518 C C . GLU A 1 66 ? 13.214 0.830 12.368 1.00 57.88 66 GLU A C 1
ATOM 520 O O . GLU A 1 66 ? 13.526 1.672 11.519 1.00 57.88 66 GLU A O 1
ATOM 525 N N . TYR A 1 67 ? 13.244 -0.484 12.110 1.00 56.81 67 TYR A N 1
ATOM 526 C CA . TYR A 1 67 ? 13.600 -1.050 10.805 1.00 56.81 67 TYR A CA 1
ATOM 527 C C . TYR A 1 67 ? 12.608 -0.640 9.697 1.00 56.81 67 TYR A C 1
ATOM 529 O O . TYR A 1 67 ? 13.023 -0.254 8.599 1.00 56.81 67 TYR A O 1
ATOM 537 N N . ALA A 1 68 ? 11.301 -0.663 9.981 1.00 49.09 68 ALA A N 1
ATOM 538 C CA . ALA A 1 68 ? 10.263 -0.307 9.013 1.00 49.09 68 ALA A CA 1
ATOM 539 C C . ALA A 1 68 ? 10.261 1.195 8.663 1.00 49.09 68 ALA A C 1
ATOM 541 O O . ALA A 1 68 ? 10.215 1.548 7.481 1.00 49.09 68 ALA A O 1
ATOM 542 N N . ARG A 1 69 ? 10.383 2.088 9.661 1.00 54.06 69 ARG A N 1
ATOM 543 C CA . ARG A 1 69 ? 10.300 3.549 9.453 1.00 54.06 69 ARG A CA 1
ATOM 544 C C . ARG A 1 69 ? 11.461 4.127 8.636 1.00 54.06 69 ARG A C 1
ATOM 546 O O . ARG A 1 69 ? 11.225 4.940 7.745 1.00 54.06 69 ARG A O 1
ATOM 553 N N . ARG A 1 70 ? 12.712 3.718 8.890 1.00 54.41 70 ARG A N 1
ATOM 554 C CA . ARG A 1 70 ? 13.882 4.269 8.167 1.00 54.41 70 ARG A CA 1
ATOM 555 C C . ARG A 1 70 ? 14.087 3.644 6.784 1.00 54.41 70 ARG A C 1
ATOM 557 O O . ARG A 1 70 ? 14.621 4.296 5.888 1.00 54.41 70 ARG A O 1
ATOM 564 N N . GLY A 1 71 ? 13.678 2.390 6.599 1.00 57.16 71 GLY A N 1
ATOM 565 C CA . GLY A 1 71 ? 13.848 1.675 5.335 1.00 57.16 71 GLY A CA 1
ATOM 566 C C . GLY A 1 71 ? 12.815 2.060 4.274 1.00 57.16 71 GLY A C 1
ATOM 567 O O . GLY A 1 71 ? 13.178 2.344 3.132 1.00 57.16 71 GLY A O 1
ATOM 568 N N . PHE A 1 72 ? 11.535 2.127 4.657 1.00 59.75 72 PHE A N 1
ATOM 569 C CA . PHE A 1 72 ? 10.423 2.228 3.708 1.00 59.75 72 PHE A CA 1
ATOM 570 C C . PHE A 1 72 ? 10.429 3.517 2.879 1.00 59.75 72 PHE A C 1
ATOM 572 O O . PHE A 1 72 ? 10.292 3.463 1.655 1.00 59.75 72 PHE A O 1
ATOM 579 N N . LEU A 1 73 ? 10.655 4.670 3.518 1.00 59.28 73 LEU A N 1
ATOM 580 C CA . LEU A 1 73 ? 10.668 5.964 2.827 1.00 59.28 73 LEU A CA 1
ATOM 581 C C . LEU A 1 73 ? 11.786 6.045 1.781 1.00 59.28 73 LEU A C 1
ATOM 583 O O . LEU A 1 73 ? 11.563 6.525 0.672 1.00 59.28 73 LEU A O 1
ATOM 587 N N . ASN A 1 74 ? 12.967 5.512 2.096 1.00 60.25 74 ASN A N 1
ATOM 588 C CA . ASN A 1 74 ? 14.087 5.477 1.157 1.00 60.25 74 ASN A CA 1
ATOM 589 C C . ASN A 1 74 ? 13.786 4.581 -0.056 1.00 60.25 74 ASN A C 1
ATOM 591 O O . ASN A 1 74 ? 14.125 4.933 -1.184 1.00 60.25 74 ASN A O 1
ATOM 595 N N . TRP A 1 75 ? 13.103 3.450 0.142 1.00 68.06 75 TRP A N 1
ATOM 596 C CA . TRP A 1 75 ? 12.699 2.581 -0.970 1.00 68.06 75 TRP A CA 1
ATOM 597 C C . TRP A 1 75 ? 11.616 3.209 -1.842 1.00 68.06 75 TRP A C 1
ATOM 599 O O . TRP A 1 75 ? 11.678 3.076 -3.064 1.00 68.06 75 TRP A O 1
ATOM 609 N N . TYR A 1 76 ? 10.664 3.925 -1.240 1.00 68.25 76 TYR A N 1
ATOM 610 C CA . TYR A 1 76 ? 9.627 4.645 -1.976 1.00 68.25 76 TYR A CA 1
ATOM 611 C C . TYR A 1 76 ? 10.224 5.694 -2.927 1.00 68.25 76 TYR A C 1
ATOM 613 O O . TYR A 1 76 ? 9.856 5.739 -4.103 1.00 68.25 76 TYR A O 1
ATOM 621 N N . TRP A 1 77 ? 11.195 6.489 -2.462 1.00 68.81 77 TRP A N 1
ATOM 622 C CA . TRP A 1 77 ? 11.872 7.475 -3.310 1.00 68.81 77 TRP A CA 1
ATOM 623 C C . TRP A 1 77 ? 12.641 6.826 -4.463 1.00 68.81 77 TRP A C 1
ATOM 625 O O . TRP A 1 77 ? 12.497 7.256 -5.608 1.00 68.81 77 TRP A O 1
ATOM 635 N N . SER A 1 78 ? 13.392 5.753 -4.196 1.00 67.31 78 SER A N 1
ATOM 636 C CA . SER A 1 78 ? 14.105 5.011 -5.245 1.00 67.31 78 SER A CA 1
ATOM 637 C C . SER A 1 78 ? 13.150 4.432 -6.293 1.00 67.31 78 SER A C 1
ATOM 639 O O . SER A 1 78 ? 13.417 4.515 -7.492 1.00 67.31 78 SER A O 1
ATOM 641 N N . LEU A 1 79 ? 11.999 3.905 -5.865 1.00 74.00 79 LEU A N 1
ATOM 642 C CA . LEU A 1 79 ? 10.958 3.395 -6.757 1.00 74.00 79 LEU A CA 1
ATOM 643 C C . LEU A 1 79 ? 10.405 4.490 -7.679 1.00 74.00 79 LEU A C 1
ATOM 645 O O . LEU A 1 79 ? 10.287 4.282 -8.889 1.00 74.00 79 LEU A O 1
ATOM 649 N N . LEU A 1 80 ? 10.090 5.658 -7.114 1.00 76.94 80 LEU A N 1
ATOM 650 C CA . LEU A 1 80 ? 9.551 6.799 -7.852 1.00 76.94 80 LEU A CA 1
ATOM 651 C C . LEU A 1 80 ? 10.548 7.317 -8.898 1.00 76.94 80 LEU A C 1
ATOM 653 O O . LEU A 1 80 ? 10.175 7.564 -10.050 1.00 76.94 80 LEU A O 1
ATOM 657 N N . ILE A 1 81 ? 11.820 7.448 -8.508 1.00 77.94 81 ILE A N 1
ATOM 658 C CA . ILE A 1 81 ? 12.902 7.895 -9.393 1.00 77.94 81 ILE A CA 1
ATOM 659 C C . ILE A 1 81 ? 13.057 6.916 -10.559 1.00 77.94 81 ILE A C 1
ATOM 661 O O . ILE A 1 81 ? 13.097 7.349 -11.710 1.00 77.94 81 ILE A O 1
ATOM 665 N N . ASN A 1 82 ? 13.053 5.606 -10.293 1.00 73.19 82 ASN A N 1
ATOM 666 C CA . ASN A 1 82 ? 13.143 4.591 -11.346 1.00 73.19 82 ASN A CA 1
ATOM 667 C C . ASN A 1 82 ? 11.985 4.626 -12.312 1.00 73.19 82 ASN A C 1
ATOM 669 O O . ASN A 1 82 ? 12.191 4.557 -13.519 1.00 73.19 82 ASN A O 1
ATOM 673 N N . PHE A 1 83 ? 10.766 4.710 -11.789 1.00 75.31 83 PHE A N 1
ATOM 674 C CA . PHE A 1 83 ? 9.583 4.725 -12.629 1.00 75.31 83 PHE A CA 1
ATOM 675 C C . PHE A 1 83 ? 9.569 5.957 -13.535 1.00 75.31 83 PHE A C 1
ATOM 677 O O . PHE A 1 83 ? 9.320 5.845 -14.735 1.00 75.31 83 PHE A O 1
ATOM 684 N N . THR A 1 84 ? 9.914 7.121 -12.983 1.00 79.31 84 THR A N 1
ATOM 685 C CA . THR A 1 84 ? 10.023 8.371 -13.745 1.00 79.31 84 THR A CA 1
ATOM 686 C C . THR A 1 84 ? 11.093 8.258 -14.824 1.00 79.31 84 THR A C 1
ATOM 688 O O . THR A 1 84 ? 10.825 8.526 -15.993 1.00 79.31 84 THR A O 1
ATOM 691 N N . LEU A 1 85 ? 12.289 7.800 -14.455 1.00 77.31 85 LEU A N 1
ATOM 692 C CA . LEU A 1 85 ? 13.400 7.622 -15.379 1.00 77.31 85 LEU A CA 1
ATOM 693 C C . LEU A 1 85 ? 13.057 6.638 -16.508 1.00 77.31 85 LEU A C 1
ATOM 695 O O . LEU A 1 85 ? 13.302 6.936 -17.675 1.00 77.31 85 LEU A O 1
ATOM 699 N N . LEU A 1 86 ? 12.445 5.500 -16.174 1.00 73.81 86 LEU A N 1
ATOM 700 C CA . LEU A 1 86 ? 11.973 4.507 -17.137 1.00 73.81 86 LEU A CA 1
ATOM 701 C C . LEU A 1 86 ? 10.995 5.133 -18.139 1.00 73.81 86 LEU A C 1
ATOM 703 O O . LEU A 1 86 ? 11.144 4.944 -19.342 1.00 73.81 86 LEU A O 1
ATOM 707 N N . LEU A 1 87 ? 10.014 5.910 -17.669 1.00 74.56 87 LEU A N 1
ATOM 708 C CA . LEU A 1 87 ? 9.045 6.577 -18.544 1.00 74.56 87 LEU A CA 1
ATOM 709 C C . LEU A 1 87 ? 9.691 7.624 -19.457 1.00 74.56 87 LEU A C 1
ATOM 711 O O . LEU A 1 87 ? 9.287 7.736 -20.620 1.00 74.56 87 LEU A O 1
ATOM 715 N N . VAL A 1 88 ? 10.668 8.371 -18.935 1.00 76.56 88 VAL A N 1
ATOM 716 C CA . VAL A 1 88 ? 11.441 9.377 -19.676 1.00 76.56 88 VAL A CA 1
ATOM 717 C C . VAL A 1 88 ? 12.247 8.710 -20.785 1.00 76.56 88 VAL A C 1
ATOM 719 O O . VAL A 1 88 ? 12.137 9.109 -21.942 1.00 76.56 88 VAL A O 1
ATOM 722 N N . LEU A 1 89 ? 12.994 7.653 -20.472 1.00 69.88 89 LEU A N 1
ATOM 723 C CA . LEU A 1 89 ? 13.789 6.915 -21.456 1.00 69.88 89 LEU A CA 1
ATOM 724 C C . LEU A 1 89 ? 12.914 6.275 -22.531 1.00 69.88 89 LEU A C 1
ATOM 726 O O . LEU A 1 89 ? 13.209 6.400 -23.719 1.00 69.88 89 LEU A O 1
ATOM 730 N N . LEU A 1 90 ? 11.786 5.690 -22.135 1.00 69.56 90 LEU A N 1
ATOM 731 C CA . LEU A 1 90 ? 10.866 5.039 -23.060 1.00 69.56 90 LEU A CA 1
ATOM 732 C C . LEU A 1 90 ? 10.206 6.045 -24.030 1.00 69.56 90 LEU A C 1
ATOM 734 O O . LEU A 1 90 ? 9.822 5.668 -25.138 1.00 69.56 90 LEU A O 1
ATOM 738 N N . HIS A 1 91 ? 10.085 7.326 -23.652 1.00 69.81 91 HIS A N 1
ATOM 739 C CA . HIS A 1 91 ? 9.556 8.387 -24.525 1.00 69.81 91 HIS A CA 1
ATOM 740 C C . HIS A 1 91 ? 10.620 9.164 -25.309 1.00 69.81 91 HIS A C 1
ATOM 742 O O . HIS A 1 91 ? 10.329 9.591 -26.425 1.00 69.81 91 HIS A O 1
ATOM 748 N N . LEU A 1 92 ? 11.816 9.377 -24.752 1.00 68.25 92 LEU A N 1
ATOM 749 C CA . LEU A 1 92 ? 12.839 10.246 -25.350 1.00 68.25 92 LEU A CA 1
ATOM 750 C C . LEU A 1 92 ? 13.867 9.503 -26.215 1.00 68.25 92 LEU A C 1
ATOM 752 O O . LEU A 1 92 ? 14.591 10.149 -26.981 1.00 68.25 92 LEU A O 1
ATOM 756 N N . THR A 1 93 ? 13.933 8.171 -26.125 1.00 65.25 93 THR A N 1
ATOM 757 C CA . THR A 1 93 ? 14.894 7.370 -26.893 1.00 65.25 93 THR A CA 1
ATOM 758 C C . THR A 1 93 ? 14.468 7.245 -28.353 1.00 65.25 93 THR A C 1
ATOM 760 O O . THR A 1 93 ? 13.416 6.686 -28.682 1.00 65.25 93 THR A O 1
ATOM 763 N N . LYS A 1 94 ? 15.312 7.747 -29.260 1.00 62.66 94 LYS A N 1
ATOM 764 C CA . LYS A 1 94 ? 15.106 7.626 -30.706 1.00 62.66 94 LYS A CA 1
ATOM 765 C C . LYS A 1 94 ? 15.314 6.179 -31.152 1.00 62.66 94 LYS A C 1
ATOM 767 O O . LYS A 1 94 ? 16.223 5.500 -30.681 1.00 62.66 94 LYS A O 1
ATOM 772 N N . GLN A 1 95 ? 14.506 5.710 -32.104 1.00 62.62 95 GLN A N 1
ATOM 773 C CA . GLN A 1 95 ? 14.750 4.405 -32.721 1.00 62.62 95 GLN A CA 1
ATOM 774 C C . GLN A 1 95 ? 16.055 4.458 -33.524 1.00 62.62 95 GLN A C 1
ATOM 776 O O . GLN A 1 95 ? 16.168 5.235 -34.469 1.00 62.62 95 GLN A O 1
ATOM 781 N N . SER A 1 96 ? 17.025 3.635 -33.129 1.00 65.62 96 SER A N 1
ATOM 782 C CA . SER A 1 96 ? 18.314 3.459 -33.802 1.00 65.62 96 SER A CA 1
ATOM 783 C C . SER A 1 96 ? 18.332 2.131 -34.575 1.00 65.62 96 SER A C 1
ATOM 785 O O . SER A 1 96 ? 17.276 1.595 -34.926 1.00 65.62 96 SER A O 1
ATOM 787 N N . SER A 1 97 ? 19.513 1.590 -34.869 1.00 71.25 97 SER A N 1
ATOM 788 C CA . SER A 1 97 ? 19.677 0.297 -35.532 1.00 71.25 97 SER A CA 1
ATOM 789 C C . SER A 1 97 ? 19.000 -0.842 -34.748 1.00 71.25 97 SER A C 1
ATOM 791 O O . SER A 1 97 ? 18.877 -0.810 -33.520 1.00 71.25 97 SER A O 1
ATOM 793 N N . ALA A 1 98 ? 18.547 -1.876 -35.466 1.00 75.31 98 ALA A N 1
ATOM 794 C CA . ALA A 1 98 ? 17.860 -3.031 -34.880 1.00 75.31 98 ALA A CA 1
ATOM 795 C C . ALA A 1 98 ? 18.580 -3.674 -33.667 1.00 75.31 98 ALA A C 1
ATOM 797 O O . ALA A 1 98 ? 17.891 -3.955 -32.682 1.00 75.31 98 ALA A O 1
ATOM 798 N N . PRO A 1 99 ? 19.917 -3.892 -33.666 1.00 77.50 99 PRO A N 1
ATOM 799 C CA . PRO A 1 99 ? 20.601 -4.469 -32.506 1.00 77.50 99 PRO A CA 1
ATOM 800 C C . PRO A 1 99 ? 20.652 -3.517 -31.303 1.00 77.50 99 PRO A C 1
ATOM 802 O O . PRO A 1 99 ? 20.429 -3.958 -30.178 1.00 77.50 99 PRO A O 1
ATOM 805 N N . VAL A 1 100 ? 20.872 -2.217 -31.523 1.00 77.94 100 VAL A N 1
ATOM 806 C CA . VAL A 1 100 ? 20.929 -1.214 -30.444 1.00 77.94 100 VAL A CA 1
ATOM 807 C C . VAL A 1 100 ? 19.565 -1.069 -29.772 1.00 77.94 100 VAL A C 1
ATOM 809 O O . VAL A 1 100 ? 19.471 -1.079 -28.547 1.00 77.94 100 VAL A O 1
ATOM 812 N N . ASN A 1 101 ? 18.484 -1.050 -3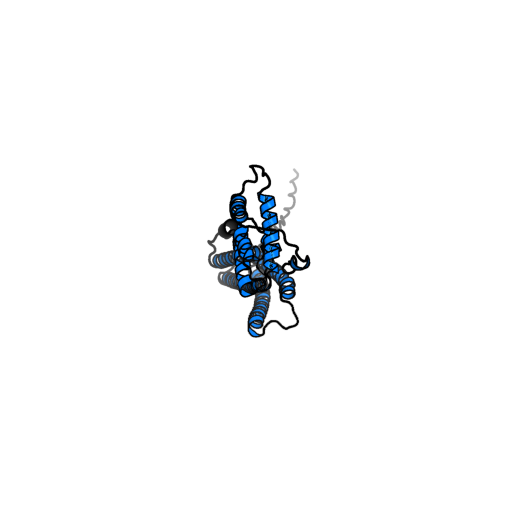0.557 1.00 79.19 101 ASN A N 1
ATOM 813 C CA . ASN A 1 101 ? 17.130 -1.022 -30.004 1.00 79.19 101 ASN A CA 1
ATOM 814 C C . ASN A 1 101 ? 16.822 -2.265 -29.159 1.00 79.19 101 ASN A C 1
ATOM 816 O O . ASN A 1 101 ? 16.173 -2.139 -28.124 1.00 79.19 101 ASN A O 1
ATOM 820 N N . ARG A 1 102 ? 17.291 -3.456 -29.564 1.00 84.12 102 ARG A N 1
ATOM 821 C CA . ARG A 1 102 ? 17.127 -4.668 -28.745 1.00 84.12 102 ARG A CA 1
ATOM 822 C C . ARG A 1 102 ? 17.916 -4.596 -27.442 1.00 84.12 102 ARG A C 1
ATOM 824 O O . ARG A 1 102 ? 17.387 -4.997 -26.412 1.00 84.12 102 ARG A O 1
ATOM 831 N N . ALA A 1 103 ? 19.147 -4.087 -27.471 1.00 84.69 103 ALA A N 1
ATOM 832 C CA . ALA A 1 103 ? 19.947 -3.912 -26.260 1.00 84.69 103 ALA A CA 1
ATOM 833 C C . ALA A 1 103 ? 19.243 -2.983 -25.257 1.00 84.69 103 ALA A C 1
ATOM 835 O O . ALA A 1 103 ? 19.118 -3.329 -24.084 1.00 84.69 103 ALA A O 1
ATOM 836 N N . ILE A 1 104 ? 18.694 -1.862 -25.736 1.00 82.81 104 ILE A N 1
ATOM 837 C CA . ILE A 1 104 ? 17.909 -0.932 -24.914 1.00 82.81 104 ILE A CA 1
ATOM 838 C C . ILE A 1 104 ? 16.670 -1.628 -24.337 1.00 82.81 104 ILE A C 1
ATOM 840 O O . ILE A 1 104 ? 16.462 -1.570 -23.133 1.00 82.81 104 ILE A O 1
ATOM 844 N N . GLN A 1 105 ? 15.900 -2.366 -25.145 1.00 85.69 105 GLN A N 1
ATOM 845 C CA . GLN A 1 105 ? 14.724 -3.109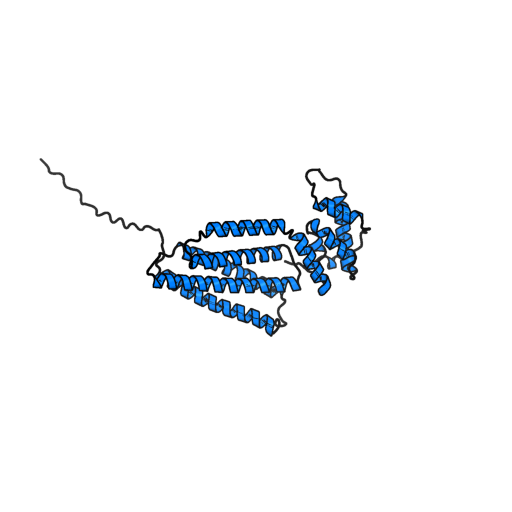 -24.662 1.00 85.69 105 GLN A CA 1
ATOM 846 C C . GLN A 1 105 ? 15.069 -4.130 -23.567 1.00 85.69 105 GLN A C 1
ATOM 848 O O . GLN A 1 105 ? 14.313 -4.291 -22.608 1.00 85.69 105 GLN A O 1
ATOM 853 N N . ILE A 1 106 ? 16.203 -4.827 -23.697 1.00 89.31 106 ILE A N 1
ATOM 854 C CA . ILE A 1 106 ? 16.678 -5.780 -22.686 1.00 89.31 106 ILE A CA 1
ATOM 855 C C . ILE A 1 106 ? 17.055 -5.042 -21.400 1.00 89.31 106 ILE A C 1
ATOM 857 O O . ILE A 1 106 ? 16.632 -5.456 -20.324 1.00 89.31 106 ILE A O 1
ATOM 861 N N . LEU A 1 107 ? 17.801 -3.941 -21.501 1.00 87.50 107 LEU A N 1
ATOM 862 C CA . LEU A 1 107 ? 18.205 -3.131 -20.349 1.00 87.50 107 LEU A CA 1
ATOM 863 C C . LEU A 1 107 ? 17.010 -2.463 -19.647 1.00 87.50 107 LEU A C 1
ATOM 865 O O . LEU A 1 107 ? 16.984 -2.400 -18.420 1.00 87.50 107 LEU A O 1
ATOM 869 N N . GLU A 1 108 ? 16.005 -1.998 -20.392 1.00 86.06 108 GLU A N 1
ATOM 870 C CA . GLU A 1 108 ? 14.753 -1.475 -19.829 1.00 86.06 108 GLU A CA 1
ATOM 871 C C . GLU A 1 108 ? 13.967 -2.587 -19.124 1.00 86.06 108 GLU A C 1
ATOM 873 O O . GLU A 1 108 ? 13.472 -2.395 -18.015 1.00 86.06 108 GLU A O 1
ATOM 878 N N . SER A 1 109 ? 13.888 -3.773 -19.738 1.00 89.94 109 SER A N 1
ATOM 879 C CA . SER A 1 109 ? 13.222 -4.936 -19.140 1.00 89.94 109 SER A CA 1
ATOM 880 C C . SER A 1 109 ? 13.916 -5.380 -17.854 1.00 89.94 109 SER A C 1
ATOM 882 O O . SER A 1 109 ? 13.242 -5.656 -16.864 1.00 89.94 109 SER A O 1
ATOM 884 N N . LEU A 1 110 ? 15.252 -5.411 -17.845 1.00 90.25 110 LEU A N 1
ATOM 885 C CA . LEU A 1 110 ? 16.046 -5.738 -16.663 1.00 90.25 110 LEU A CA 1
ATOM 886 C C . LEU A 1 110 ? 15.762 -4.752 -15.524 1.00 90.25 110 LEU A C 1
ATOM 888 O O . LEU A 1 110 ? 15.478 -5.180 -14.406 1.00 90.25 110 LEU A O 1
ATOM 892 N N . LEU A 1 111 ? 15.737 -3.452 -15.827 1.00 86.06 111 LEU A N 1
ATOM 893 C CA . LEU A 1 111 ? 15.438 -2.409 -14.849 1.00 86.06 111 LEU A CA 1
ATOM 894 C C . LEU A 1 111 ? 14.028 -2.568 -14.258 1.00 86.06 111 LEU A C 1
ATOM 896 O O . LEU A 1 111 ? 13.847 -2.470 -13.040 1.00 86.06 111 LEU A O 1
ATOM 900 N N . VAL A 1 112 ? 13.028 -2.860 -15.098 1.00 89.06 112 VAL A N 1
ATOM 901 C CA . VAL A 1 112 ? 11.653 -3.141 -14.652 1.00 89.06 112 VAL A CA 1
ATOM 902 C C . VAL A 1 112 ? 11.609 -4.373 -13.750 1.00 89.06 112 VAL A C 1
ATOM 904 O O . VAL A 1 112 ? 10.998 -4.318 -12.684 1.00 89.06 112 VAL A O 1
ATOM 907 N N . CYS A 1 113 ? 12.286 -5.459 -14.127 1.00 89.50 113 CYS A N 1
ATOM 908 C CA . CYS A 1 113 ? 12.350 -6.679 -13.326 1.00 89.50 113 CYS A CA 1
ATOM 909 C C . CYS A 1 113 ? 13.002 -6.434 -11.958 1.00 89.50 113 CYS A C 1
ATOM 911 O O . CYS A 1 113 ? 12.423 -6.807 -10.939 1.00 89.50 113 CYS A O 1
ATOM 913 N N . CYS A 1 114 ? 14.150 -5.749 -11.902 1.00 85.19 114 CYS A N 1
ATOM 914 C CA . CYS A 1 114 ? 14.775 -5.348 -10.636 1.00 85.19 114 CYS A CA 1
ATOM 915 C C . CYS A 1 114 ? 13.808 -4.527 -9.773 1.00 85.19 114 CYS A C 1
ATOM 917 O O . CYS A 1 114 ? 13.682 -4.750 -8.569 1.00 85.19 114 CYS A O 1
ATOM 919 N N . THR A 1 115 ? 13.059 -3.621 -10.400 1.00 84.69 115 THR A N 1
ATOM 920 C CA . THR A 1 115 ? 12.072 -2.788 -9.710 1.00 84.69 115 THR A CA 1
ATOM 921 C C . THR A 1 115 ? 10.903 -3.594 -9.148 1.00 84.69 115 THR A C 1
ATOM 923 O O . THR A 1 115 ? 10.504 -3.372 -8.004 1.00 84.69 115 THR A O 1
ATOM 926 N N . MET A 1 116 ? 10.401 -4.584 -9.887 1.00 88.12 116 MET A N 1
ATOM 927 C CA . MET A 1 116 ? 9.391 -5.515 -9.379 1.00 88.12 116 MET A CA 1
ATOM 928 C C . MET A 1 116 ? 9.901 -6.317 -8.180 1.00 88.12 116 MET A C 1
ATOM 930 O O . MET A 1 116 ? 9.176 -6.459 -7.201 1.00 88.12 116 MET A O 1
ATOM 934 N N . VAL A 1 117 ? 11.146 -6.804 -8.215 1.00 85.81 117 VAL A N 1
ATOM 935 C CA . VAL A 1 117 ? 11.738 -7.539 -7.083 1.00 85.81 117 VAL A CA 1
ATOM 936 C C . VAL A 1 117 ? 11.808 -6.657 -5.835 1.00 85.81 117 VAL A C 1
ATOM 938 O O . VAL A 1 117 ? 11.424 -7.091 -4.747 1.00 85.81 117 VAL A O 1
ATOM 941 N N . MET A 1 118 ? 12.231 -5.397 -5.981 1.00 81.44 118 MET A N 1
ATOM 942 C CA . MET A 1 118 ? 12.229 -4.435 -4.873 1.00 81.44 118 MET A CA 1
ATOM 943 C C . MET A 1 118 ? 10.819 -4.189 -4.323 1.00 81.44 118 MET A C 1
ATOM 945 O O . MET A 1 118 ? 10.637 -4.142 -3.107 1.00 81.44 118 MET A O 1
ATOM 949 N N . LEU A 1 119 ? 9.821 -4.074 -5.203 1.00 85.75 119 LEU A N 1
ATOM 950 C CA . LEU A 1 119 ? 8.423 -3.883 -4.822 1.00 85.75 119 LEU A CA 1
ATOM 951 C C . LEU A 1 119 ? 7.878 -5.080 -4.027 1.00 85.75 119 LEU A C 1
ATOM 953 O O . LEU A 1 119 ? 7.247 -4.891 -2.991 1.00 85.75 119 LEU A O 1
ATOM 957 N N . VAL A 1 120 ? 8.183 -6.309 -4.455 1.00 86.38 120 VAL A N 1
ATOM 958 C CA . VAL A 1 120 ? 7.820 -7.541 -3.729 1.00 86.38 120 VAL A CA 1
ATOM 959 C C . VAL A 1 120 ? 8.505 -7.595 -2.359 1.00 86.38 120 VAL A C 1
ATOM 961 O O . VAL A 1 120 ? 7.872 -7.924 -1.359 1.00 86.38 120 VAL A O 1
ATOM 964 N N . SER A 1 121 ? 9.782 -7.216 -2.276 1.00 81.38 121 SER A N 1
ATOM 965 C CA . SER A 1 121 ? 10.505 -7.136 -1.000 1.00 81.38 121 SER A CA 1
ATOM 966 C C . SER A 1 121 ? 9.882 -6.112 -0.036 1.00 81.38 121 SER A C 1
ATOM 968 O O . SER A 1 121 ? 9.771 -6.367 1.165 1.00 81.38 121 SER A O 1
ATOM 970 N N . ALA A 1 122 ? 9.445 -4.954 -0.541 1.00 80.38 122 ALA A N 1
ATOM 971 C CA . ALA A 1 122 ? 8.723 -3.961 0.254 1.00 80.38 122 ALA A CA 1
ATOM 972 C C . ALA A 1 122 ? 7.367 -4.497 0.747 1.00 80.38 122 ALA A C 1
ATOM 974 O O . ALA A 1 122 ? 7.053 -4.342 1.925 1.00 80.38 122 ALA A O 1
ATOM 975 N N . PHE A 1 123 ? 6.624 -5.196 -0.116 1.00 84.94 123 PHE A N 1
ATOM 976 C CA . PHE A 1 123 ? 5.354 -5.836 0.235 1.00 84.94 123 PHE A CA 1
ATOM 977 C C . PHE A 1 123 ? 5.520 -6.833 1.389 1.00 84.94 123 PHE A C 1
ATOM 979 O O . PHE A 1 123 ? 4.799 -6.758 2.377 1.00 84.94 123 PHE A O 1
ATOM 986 N N . ILE A 1 124 ? 6.515 -7.725 1.316 1.00 82.06 124 ILE A N 1
ATOM 987 C CA . ILE A 1 124 ? 6.759 -8.725 2.370 1.00 82.06 124 ILE A CA 1
ATOM 988 C C . ILE A 1 124 ? 7.120 -8.056 3.703 1.00 82.06 124 ILE A C 1
ATOM 990 O O . ILE A 1 124 ? 6.632 -8.472 4.753 1.00 82.06 124 ILE A O 1
ATOM 994 N N . ARG A 1 125 ? 7.946 -7.001 3.680 1.00 78.00 125 ARG A N 1
ATOM 995 C CA . ARG A 1 125 ? 8.299 -6.253 4.897 1.00 78.00 125 ARG A CA 1
ATOM 996 C C . ARG A 1 125 ? 7.089 -5.580 5.533 1.00 78.00 125 ARG A C 1
ATOM 998 O O . ARG A 1 125 ? 6.949 -5.631 6.752 1.00 78.00 125 ARG A O 1
ATOM 1005 N N . MET A 1 126 ? 6.221 -4.990 4.715 1.00 81.00 126 MET A N 1
ATOM 1006 C CA . MET A 1 126 ? 4.988 -4.367 5.185 1.00 81.00 126 MET A CA 1
ATOM 1007 C C . MET A 1 126 ? 4.040 -5.398 5.804 1.00 81.00 126 MET A C 1
ATOM 1009 O O . MET A 1 126 ? 3.528 -5.188 6.899 1.00 81.00 126 MET A O 1
ATOM 1013 N N . TYR A 1 127 ? 3.889 -6.550 5.152 1.00 81.88 127 TYR A N 1
ATOM 1014 C CA . TYR A 1 127 ? 3.078 -7.657 5.649 1.00 81.88 127 TYR A CA 1
ATOM 1015 C C . TYR A 1 127 ? 3.592 -8.209 6.990 1.00 81.88 127 TYR A C 1
ATOM 1017 O O . TYR A 1 127 ? 2.816 -8.465 7.909 1.00 81.88 127 TYR A O 1
ATOM 1025 N N . LEU A 1 128 ? 4.911 -8.363 7.143 1.00 76.75 128 LEU A N 1
ATOM 1026 C CA . LEU A 1 128 ? 5.507 -8.813 8.404 1.00 76.75 128 LEU A CA 1
ATOM 1027 C C . LEU A 1 128 ? 5.309 -7.785 9.530 1.00 76.75 128 LEU A C 1
ATOM 1029 O O . LEU A 1 128 ? 5.050 -8.152 10.675 1.00 76.75 128 LEU A O 1
ATOM 1033 N N . TYR A 1 129 ? 5.383 -6.496 9.198 1.00 75.75 129 TYR A N 1
ATOM 1034 C CA . TYR A 1 129 ? 5.102 -5.412 10.134 1.00 75.75 129 TYR A CA 1
ATOM 1035 C C . TYR A 1 129 ? 3.639 -5.431 10.614 1.00 75.75 129 TYR A C 1
ATOM 1037 O O . TYR A 1 129 ? 3.380 -5.322 11.812 1.00 75.75 129 TYR A O 1
ATOM 1045 N N . GLU A 1 130 ? 2.680 -5.661 9.716 1.00 77.12 130 GLU A N 1
ATOM 1046 C CA . GLU A 1 130 ? 1.255 -5.785 10.061 1.00 77.12 130 GLU A CA 1
ATOM 1047 C C . GLU A 1 130 ? 0.954 -6.998 10.945 1.00 77.12 130 GLU A C 1
ATOM 1049 O O . GLU A 1 130 ? 0.122 -6.910 11.845 1.00 77.12 130 GLU A O 1
ATOM 1054 N N . GLN A 1 131 ? 1.654 -8.120 10.768 1.00 75.06 131 GLN A N 1
ATOM 1055 C CA . GLN A 1 131 ? 1.501 -9.255 11.683 1.00 75.06 131 GLN A CA 1
ATOM 1056 C C . GLN A 1 131 ? 1.913 -8.893 13.118 1.00 75.06 131 GLN A C 1
ATOM 1058 O O . GLN A 1 131 ? 1.263 -9.309 14.082 1.00 75.06 131 GLN A O 1
ATOM 1063 N N . MET A 1 132 ? 2.946 -8.059 13.270 1.00 69.94 132 MET A N 1
ATOM 1064 C CA . MET A 1 132 ? 3.459 -7.661 14.581 1.00 69.94 132 MET A CA 1
ATOM 1065 C C . MET A 1 132 ? 2.659 -6.539 15.236 1.00 69.94 132 MET A C 1
ATOM 1067 O O . MET A 1 132 ? 2.421 -6.615 16.441 1.00 69.94 132 MET A O 1
ATOM 1071 N N . TYR A 1 133 ? 2.210 -5.538 14.475 1.00 69.69 133 TYR A N 1
ATOM 1072 C CA . TYR A 1 133 ? 1.563 -4.331 15.011 1.00 69.69 133 TYR A CA 1
ATOM 1073 C C . TYR A 1 133 ? 0.058 -4.246 14.715 1.00 69.69 133 TYR A C 1
ATOM 1075 O O . TYR A 1 133 ? -0.656 -3.541 15.414 1.00 69.69 133 TYR A O 1
ATOM 1083 N N . GLY A 1 134 ? -0.448 -5.011 13.750 1.00 76.88 134 GLY A N 1
ATOM 1084 C CA . GLY A 1 134 ? -1.846 -5.021 13.319 1.00 76.88 134 GLY A CA 1
ATOM 1085 C C . GLY A 1 134 ? -2.087 -4.246 12.023 1.00 76.88 134 GLY A C 1
ATOM 1086 O O . GLY A 1 134 ? -1.193 -3.586 11.487 1.00 76.88 134 GLY A O 1
ATOM 1087 N N . PHE A 1 135 ? -3.295 -4.365 11.480 1.00 81.06 135 PHE A N 1
ATOM 1088 C CA . PHE A 1 135 ? -3.651 -3.740 10.206 1.00 81.06 135 PHE A CA 1
ATOM 1089 C C . PHE A 1 135 ? -4.240 -2.352 10.447 1.00 81.06 135 PHE A C 1
ATOM 1091 O O . PHE A 1 135 ? -5.174 -2.217 11.238 1.00 81.06 135 PHE A O 1
ATOM 1098 N N . THR A 1 136 ? -3.747 -1.343 9.723 1.00 84.12 136 THR A N 1
ATOM 1099 C CA . THR A 1 136 ? -4.339 0.004 9.705 1.00 84.12 136 THR A CA 1
ATOM 1100 C C . THR A 1 136 ? -4.736 0.416 8.295 1.00 84.12 136 THR A C 1
ATOM 1102 O O . THR A 1 136 ? -4.287 -0.157 7.299 1.00 84.12 136 THR A O 1
ATOM 1105 N N . TYR A 1 137 ? -5.563 1.453 8.209 1.00 81.25 137 TYR A N 1
ATOM 1106 C CA . TYR A 1 137 ? -6.061 2.018 6.962 1.00 81.25 137 TYR A CA 1
ATOM 1107 C C . TYR A 1 137 ? -4.924 2.419 6.017 1.00 81.25 137 TYR A C 1
ATOM 1109 O O . TYR A 1 137 ? -4.934 2.055 4.841 1.00 81.25 137 TYR A O 1
ATOM 1117 N N . LEU A 1 138 ? -3.902 3.107 6.538 1.00 79.31 138 LEU A N 1
ATOM 1118 C CA . LEU A 1 138 ? -2.765 3.560 5.738 1.00 79.31 138 LEU A CA 1
ATOM 1119 C C . LEU A 1 138 ? -1.960 2.380 5.176 1.00 79.31 138 LEU A C 1
ATOM 1121 O O . LEU A 1 138 ? -1.509 2.419 4.029 1.00 79.31 138 LEU A O 1
ATOM 1125 N N . ARG A 1 139 ? -1.815 1.306 5.956 1.00 85.38 139 ARG A N 1
ATOM 1126 C CA . ARG A 1 139 ? -1.046 0.118 5.567 1.00 85.38 139 ARG A CA 1
ATOM 1127 C C . ARG A 1 139 ? -1.779 -0.708 4.502 1.00 85.38 139 ARG A C 1
ATOM 1129 O O . ARG A 1 139 ? -1.171 -1.092 3.503 1.00 85.38 139 ARG A O 1
ATOM 1136 N N . VAL A 1 140 ? -3.101 -0.854 4.621 1.00 85.50 140 VAL A N 1
ATOM 1137 C CA . VAL A 1 140 ? -3.944 -1.484 3.586 1.00 85.50 140 VAL A CA 1
ATOM 1138 C C . VAL A 1 140 ? -3.948 -0.670 2.290 1.00 85.50 140 VAL A C 1
ATOM 1140 O O . VAL A 1 140 ? -3.799 -1.232 1.203 1.00 85.50 140 VAL A O 1
ATOM 1143 N N . LEU A 1 141 ? -4.048 0.660 2.384 1.00 84.19 141 LEU A N 1
ATOM 1144 C CA . LEU A 1 141 ? -3.956 1.538 1.216 1.00 84.19 141 LEU A CA 1
ATOM 1145 C C . LEU A 1 141 ? -2.584 1.423 0.534 1.00 84.19 141 LEU A C 1
ATOM 1147 O O . LEU A 1 141 ? -2.501 1.366 -0.694 1.00 84.19 141 LEU A O 1
ATOM 1151 N N . THR A 1 142 ? -1.516 1.312 1.326 1.00 86.12 142 THR A N 1
ATOM 1152 C CA . THR A 1 142 ? -0.155 1.080 0.827 1.00 86.12 142 THR A CA 1
ATOM 1153 C C . THR A 1 142 ? -0.059 -0.248 0.070 1.00 86.12 142 THR A C 1
ATOM 1155 O O . THR A 1 142 ? 0.488 -0.280 -1.031 1.00 86.12 142 THR A O 1
ATOM 1158 N N . HIS A 1 143 ? -0.651 -1.331 0.584 1.00 87.62 143 HIS A N 1
ATOM 1159 C CA . HIS A 1 143 ? -0.726 -2.619 -0.117 1.00 87.62 143 HIS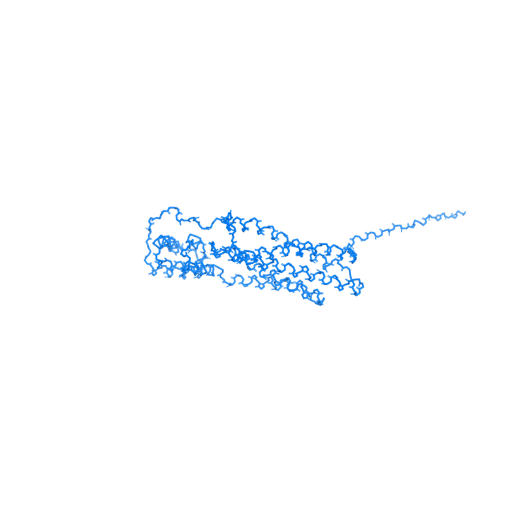 A CA 1
ATOM 1160 C C . HIS A 1 143 ? -1.470 -2.522 -1.452 1.00 87.62 143 HIS A C 1
ATOM 1162 O O . HIS A 1 143 ? -0.965 -2.986 -2.477 1.00 87.62 143 HIS A O 1
ATOM 1168 N N . ALA A 1 144 ? -2.633 -1.868 -1.470 1.00 89.56 144 ALA A N 1
ATOM 1169 C CA . ALA A 1 144 ? -3.392 -1.658 -2.699 1.00 89.56 144 ALA A CA 1
ATOM 1170 C C . ALA A 1 144 ? -2.588 -0.854 -3.738 1.00 89.56 144 ALA A C 1
ATOM 1172 O O . ALA A 1 144 ? -2.569 -1.201 -4.922 1.00 89.56 144 ALA A O 1
ATOM 1173 N N . PHE A 1 145 ? -1.867 0.177 -3.293 1.00 87.81 145 PHE A N 1
ATOM 1174 C CA . PHE A 1 145 ? -0.994 0.972 -4.151 1.00 87.81 145 PHE A CA 1
ATOM 1175 C C . PHE A 1 145 ? 0.194 0.163 -4.696 1.00 87.81 145 PHE A C 1
ATOM 1177 O O . PHE A 1 145 ? 0.498 0.251 -5.886 1.00 87.81 145 PHE A O 1
ATOM 1184 N N . MET A 1 146 ? 0.831 -0.679 -3.873 1.00 88.75 146 MET A N 1
ATOM 1185 C CA . MET A 1 146 ? 1.902 -1.578 -4.325 1.00 88.75 146 MET A CA 1
ATOM 1186 C C . MET A 1 146 ? 1.403 -2.573 -5.382 1.00 88.75 146 MET A C 1
ATOM 1188 O O . MET A 1 146 ? 2.077 -2.783 -6.389 1.00 88.75 146 MET A O 1
ATOM 1192 N N . ILE A 1 147 ? 0.206 -3.142 -5.207 1.00 92.81 147 ILE A N 1
ATOM 1193 C CA . ILE A 1 147 ? -0.406 -4.039 -6.201 1.00 92.81 147 ILE A CA 1
ATOM 1194 C C . ILE A 1 147 ? -0.681 -3.290 -7.509 1.00 92.81 147 ILE A C 1
ATOM 1196 O O . ILE A 1 147 ? -0.355 -3.795 -8.585 1.00 92.81 147 ILE A O 1
ATOM 1200 N N . LEU A 1 148 ? -1.226 -2.070 -7.436 1.00 92.50 148 LEU A N 1
ATOM 1201 C CA . LEU A 1 148 ? -1.431 -1.229 -8.616 1.00 92.50 148 LEU A CA 1
ATOM 1202 C C . LEU A 1 148 ? -0.109 -1.000 -9.357 1.00 92.50 148 LEU A C 1
ATOM 1204 O O . LEU A 1 148 ? -0.033 -1.256 -10.557 1.00 92.50 148 LEU A O 1
ATOM 1208 N N . LEU A 1 149 ? 0.945 -0.578 -8.655 1.00 89.75 149 LEU A N 1
ATOM 1209 C CA . LEU A 1 149 ? 2.266 -0.369 -9.247 1.00 89.75 149 LEU A CA 1
ATOM 1210 C C . LEU A 1 149 ? 2.809 -1.634 -9.912 1.00 89.75 149 LEU A C 1
ATOM 1212 O O . LEU A 1 149 ? 3.321 -1.559 -11.028 1.00 89.75 149 LEU A O 1
ATOM 1216 N N . PHE A 1 150 ? 2.649 -2.796 -9.279 1.00 92.62 150 PHE A N 1
ATOM 1217 C CA . PHE A 1 150 ? 3.061 -4.074 -9.855 1.00 92.62 150 PHE A CA 1
ATOM 1218 C C . PHE A 1 150 ? 2.372 -4.334 -11.204 1.00 92.62 150 PHE A C 1
ATOM 1220 O O . PHE A 1 150 ? 3.033 -4.671 -12.190 1.00 92.62 150 PHE A O 1
ATOM 1227 N N . VAL A 1 151 ? 1.061 -4.082 -11.291 1.00 94.25 151 VAL A N 1
ATOM 1228 C CA . VAL A 1 151 ? 0.300 -4.178 -12.547 1.00 94.25 151 VAL A CA 1
ATOM 1229 C C . VAL A 1 151 ? 0.802 -3.169 -13.588 1.00 94.25 151 VAL A C 1
ATOM 1231 O O . VAL A 1 151 ? 0.973 -3.530 -14.754 1.00 94.25 151 VAL A O 1
ATOM 1234 N N . LEU A 1 152 ? 1.094 -1.923 -13.199 1.00 91.06 152 LEU A N 1
ATOM 1235 C CA . LEU A 1 152 ? 1.632 -0.906 -14.116 1.00 91.06 152 LEU A CA 1
ATOM 1236 C C . LEU A 1 152 ? 3.013 -1.299 -14.667 1.00 91.06 152 LEU A C 1
ATOM 1238 O O . LEU A 1 152 ? 3.274 -1.137 -15.865 1.00 91.06 152 LEU A O 1
ATOM 1242 N N . PHE A 1 153 ? 3.883 -1.867 -13.831 1.00 89.88 153 PHE A N 1
ATOM 1243 C CA . PHE A 1 153 ? 5.178 -2.384 -14.269 1.00 89.88 153 PHE A CA 1
ATOM 1244 C C . PHE A 1 153 ? 5.023 -3.564 -15.232 1.00 89.88 153 PHE A C 1
ATOM 1246 O O . PHE A 1 153 ? 5.735 -3.608 -16.234 1.00 89.88 153 PHE A O 1
ATOM 1253 N N . LEU A 1 154 ? 4.065 -4.472 -15.005 1.00 93.25 154 LEU A N 1
ATOM 1254 C CA . LEU A 1 154 ? 3.777 -5.568 -15.939 1.00 93.25 154 LEU A CA 1
ATOM 1255 C C . LEU A 1 154 ? 3.339 -5.032 -17.302 1.00 93.25 154 LEU A C 1
ATOM 1257 O O . LEU A 1 154 ? 3.881 -5.432 -18.330 1.00 93.25 154 LEU A O 1
ATOM 1261 N N . VAL A 1 155 ? 2.406 -4.078 -17.324 1.00 91.44 155 VAL A N 1
ATOM 1262 C CA . VAL A 1 155 ? 1.961 -3.427 -18.566 1.00 91.44 155 VAL A CA 1
ATOM 1263 C C . VAL A 1 155 ? 3.130 -2.744 -19.283 1.00 91.44 155 VAL A C 1
ATOM 1265 O O . VAL A 1 155 ? 3.229 -2.819 -20.510 1.00 91.44 155 VAL A O 1
ATOM 1268 N N . THR A 1 156 ? 4.031 -2.101 -18.538 1.00 87.88 156 THR A N 1
ATOM 1269 C CA . THR A 1 156 ? 5.232 -1.470 -19.107 1.00 87.88 156 THR A CA 1
ATOM 1270 C C . THR A 1 156 ? 6.161 -2.497 -19.723 1.00 87.88 156 THR A C 1
ATOM 1272 O O . THR A 1 156 ? 6.579 -2.316 -20.865 1.00 87.88 156 THR A O 1
ATOM 1275 N N . LEU A 1 157 ? 6.414 -3.599 -19.014 1.00 90.50 157 LEU A N 1
ATOM 1276 C CA . LEU A 1 157 ? 7.211 -4.710 -19.514 1.00 90.50 157 LEU A CA 1
ATOM 1277 C C . LEU A 1 157 ? 6.626 -5.230 -20.830 1.00 90.50 157 LEU A C 1
ATOM 1279 O O . LEU A 1 157 ? 7.335 -5.308 -21.827 1.00 90.50 157 LEU A O 1
ATOM 1283 N N . PHE A 1 158 ? 5.313 -5.463 -20.896 1.00 90.38 158 PHE A N 1
ATOM 1284 C CA . PHE A 1 158 ? 4.658 -5.868 -22.142 1.00 90.38 158 PHE A CA 1
ATOM 1285 C C . PHE A 1 158 ? 4.779 -4.820 -23.259 1.00 90.38 158 PHE A C 1
ATOM 1287 O O . PHE A 1 158 ? 4.978 -5.199 -24.415 1.00 90.38 158 PHE A O 1
ATOM 1294 N N . ARG A 1 159 ? 4.701 -3.512 -22.960 1.00 87.56 159 ARG A N 1
ATOM 1295 C CA . ARG A 1 159 ? 4.894 -2.456 -23.976 1.00 87.56 159 ARG A CA 1
ATOM 1296 C C . ARG A 1 159 ? 6.310 -2.454 -24.544 1.00 87.56 159 ARG A C 1
ATOM 1298 O O . ARG A 1 159 ? 6.447 -2.216 -25.744 1.00 87.56 159 ARG A O 1
ATOM 1305 N N . ILE A 1 160 ? 7.337 -2.694 -23.724 1.00 85.81 160 ILE A N 1
ATOM 1306 C CA . ILE A 1 160 ? 8.740 -2.696 -24.176 1.00 85.81 160 ILE A CA 1
ATOM 1307 C C . ILE A 1 160 ? 8.916 -3.673 -25.348 1.00 85.81 160 ILE A C 1
ATOM 1309 O O . ILE A 1 160 ? 9.526 -3.327 -26.364 1.00 85.81 160 ILE A O 1
ATOM 1313 N N . TRP A 1 161 ? 8.297 -4.854 -25.260 1.00 86.69 161 TRP A N 1
ATOM 1314 C CA . TRP A 1 161 ? 8.334 -5.878 -26.309 1.00 86.69 161 TRP A CA 1
ATOM 1315 C C . TRP A 1 161 ? 7.264 -5.680 -27.391 1.00 86.69 161 TRP A C 1
ATOM 1317 O O . TRP A 1 161 ? 7.480 -6.043 -28.548 1.00 86.69 161 TRP A O 1
ATOM 1327 N N . ASN A 1 162 ? 6.128 -5.061 -27.055 1.00 85.00 162 ASN A N 1
ATOM 1328 C CA . ASN A 1 162 ? 5.023 -4.821 -27.978 1.00 85.00 162 ASN A CA 1
ATOM 1329 C C . ASN A 1 162 ? 4.642 -3.332 -28.067 1.00 85.00 162 ASN A C 1
ATOM 1331 O O . ASN A 1 162 ? 3.755 -2.833 -27.368 1.00 85.00 162 ASN A O 1
ATOM 1335 N N . LYS A 1 163 ? 5.254 -2.629 -29.029 1.00 77.19 163 LYS A N 1
ATOM 1336 C CA . LYS A 1 163 ? 5.068 -1.182 -29.247 1.00 77.19 163 LYS A CA 1
ATOM 1337 C C . LYS A 1 163 ? 3.639 -0.764 -29.635 1.00 77.19 163 LYS A C 1
ATOM 1339 O O . LYS A 1 163 ? 3.346 0.428 -29.639 1.00 77.19 163 LYS A O 1
ATOM 1344 N N . ARG A 1 164 ? 2.737 -1.705 -29.955 1.00 80.06 164 ARG A N 1
ATOM 1345 C CA . ARG A 1 164 ? 1.326 -1.402 -30.282 1.00 80.06 164 ARG A CA 1
ATOM 1346 C C . ARG A 1 164 ? 0.486 -1.039 -29.051 1.00 80.06 164 ARG A C 1
ATOM 1348 O O . ARG A 1 164 ? -0.626 -0.529 -29.195 1.00 80.06 164 ARG A O 1
ATOM 1355 N N . ILE A 1 165 ? 0.994 -1.305 -27.848 1.00 82.62 165 ILE A N 1
ATOM 1356 C CA . ILE A 1 165 ? 0.284 -1.063 -26.591 1.00 82.62 165 ILE A CA 1
ATOM 1357 C C . ILE A 1 165 ? 0.279 0.437 -26.269 1.00 82.62 165 ILE A C 1
ATOM 1359 O O . ILE A 1 165 ? 1.316 1.054 -26.020 1.00 82.62 165 ILE A O 1
ATOM 1363 N N . LYS A 1 166 ? -0.919 1.031 -26.219 1.00 85.81 166 LYS A N 1
ATOM 1364 C CA . LYS A 1 166 ? -1.128 2.419 -25.780 1.00 85.81 166 LYS A CA 1
ATOM 1365 C C . LYS A 1 166 ? -1.046 2.499 -24.255 1.00 85.81 166 LYS A C 1
ATOM 1367 O O . LYS A 1 166 ? -2.060 2.339 -23.579 1.00 85.81 166 LYS A O 1
ATOM 1372 N N . LEU A 1 167 ? 0.155 2.752 -23.731 1.00 84.19 167 LEU A N 1
ATOM 1373 C CA . LEU A 1 167 ? 0.467 2.704 -22.293 1.00 84.19 167 LEU A CA 1
ATOM 1374 C C . LEU A 1 167 ? -0.535 3.500 -21.432 1.00 84.19 167 LEU A C 1
ATOM 1376 O O . LEU A 1 167 ? -1.086 2.972 -20.471 1.00 84.19 167 LEU A O 1
ATOM 1380 N N . PHE A 1 168 ? -0.858 4.727 -21.855 1.00 86.06 168 PHE A N 1
ATOM 1381 C CA . PHE A 1 168 ? -1.795 5.608 -21.152 1.00 86.06 168 PHE A CA 1
ATOM 1382 C C . PHE A 1 168 ? -3.182 4.980 -20.940 1.00 86.06 168 PHE A C 1
ATOM 1384 O O . PHE A 1 168 ? -3.753 5.094 -19.861 1.00 86.06 168 PHE A O 1
ATOM 1391 N N . LYS A 1 169 ? -3.714 4.260 -21.941 1.00 90.25 169 LYS A N 1
ATOM 1392 C CA . LYS A 1 169 ? -5.044 3.635 -21.852 1.00 90.25 169 LYS A CA 1
ATOM 1393 C C . LYS A 1 169 ? -5.079 2.547 -20.776 1.00 90.25 169 LYS A C 1
ATOM 1395 O O . LYS A 1 169 ? -6.040 2.471 -20.019 1.00 90.25 169 LYS A O 1
ATOM 1400 N N . TYR A 1 170 ? -4.039 1.718 -20.710 1.00 91.81 170 TYR A N 1
ATOM 1401 C CA . TYR A 1 170 ? -3.951 0.642 -19.722 1.00 91.81 170 TYR A CA 1
ATOM 1402 C C . TYR A 1 170 ? -3.650 1.170 -18.321 1.00 91.81 170 TYR A C 1
ATOM 1404 O O . TYR A 1 170 ? -4.205 0.654 -17.359 1.00 91.81 170 TYR A O 1
ATOM 1412 N N . TYR A 1 171 ? -2.842 2.225 -18.203 1.00 91.69 171 TYR A N 1
ATOM 1413 C CA . TYR A 1 171 ? -2.605 2.900 -16.926 1.00 91.69 171 TYR A CA 1
ATOM 1414 C C . TYR A 1 171 ? -3.883 3.505 -16.358 1.00 91.69 171 TYR A C 1
ATOM 1416 O O . TYR A 1 171 ? -4.198 3.292 -15.191 1.00 91.69 171 TYR A O 1
ATOM 1424 N N . LEU A 1 172 ? -4.649 4.201 -17.201 1.00 94.00 172 LEU A N 1
ATOM 1425 C CA . LEU A 1 172 ? -5.933 4.763 -16.805 1.00 94.00 172 LEU A CA 1
ATOM 1426 C C . LEU A 1 172 ? -6.913 3.659 -16.389 1.00 94.00 172 LEU A C 1
ATOM 1428 O O . LEU A 1 172 ? -7.542 3.765 -15.342 1.00 94.00 172 LEU A O 1
ATOM 1432 N N . LEU A 1 173 ? -7.002 2.575 -17.167 1.00 95.31 173 LEU A N 1
ATOM 1433 C CA . LEU A 1 173 ? -7.857 1.435 -16.837 1.00 95.31 173 LEU A CA 1
ATOM 1434 C C . LEU A 1 173 ? -7.461 0.784 -15.504 1.00 95.31 173 LEU A C 1
ATOM 1436 O O . LEU A 1 173 ? -8.333 0.518 -14.681 1.00 95.31 173 LEU A O 1
ATOM 1440 N N . ALA A 1 174 ? -6.166 0.553 -15.273 1.00 94.00 174 ALA A N 1
ATOM 1441 C CA . ALA A 1 174 ? -5.663 -0.018 -14.027 1.00 94.00 174 ALA A CA 1
ATOM 1442 C C . ALA A 1 174 ? -5.945 0.903 -12.831 1.00 94.00 174 ALA A C 1
ATOM 1444 O O . ALA A 1 174 ? -6.425 0.430 -11.805 1.00 94.00 174 ALA A O 1
ATOM 1445 N N . GLY A 1 175 ? -5.729 2.214 -12.982 1.00 92.88 175 GLY A N 1
ATOM 1446 C CA . GLY A 1 175 ? -6.022 3.206 -11.947 1.00 92.88 175 GLY A CA 1
ATOM 1447 C C . GLY A 1 175 ? -7.508 3.275 -11.593 1.00 92.88 175 GLY A C 1
ATOM 1448 O O . GLY A 1 175 ? -7.855 3.200 -10.418 1.00 92.88 175 GLY A O 1
ATOM 1449 N N . ILE A 1 176 ? -8.394 3.338 -12.596 1.00 95.06 176 ILE A N 1
ATOM 1450 C CA . ILE A 1 176 ? -9.851 3.323 -12.380 1.00 95.06 176 ILE A CA 1
ATOM 1451 C C . ILE A 1 176 ? -10.276 2.015 -11.711 1.00 95.06 17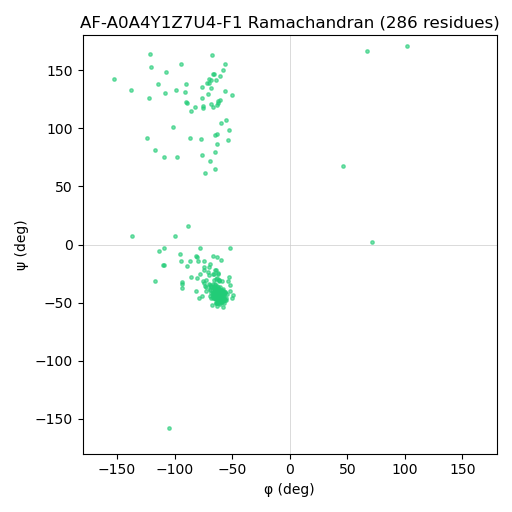6 ILE A C 1
ATOM 1453 O O . ILE A 1 176 ? -11.042 2.039 -10.753 1.00 95.06 176 ILE A O 1
ATOM 1457 N N . THR A 1 177 ? -9.762 0.877 -12.180 1.00 94.94 177 THR A N 1
ATOM 1458 C CA . THR A 1 177 ? -10.092 -0.434 -11.605 1.00 94.94 177 THR A CA 1
ATOM 1459 C C . THR A 1 177 ? -9.658 -0.509 -10.145 1.00 94.94 177 THR A C 1
ATOM 1461 O O . THR A 1 177 ? -10.465 -0.875 -9.299 1.00 94.94 177 THR A O 1
ATOM 1464 N N . ALA A 1 178 ? -8.425 -0.108 -9.827 1.00 92.75 178 ALA A N 1
ATOM 1465 C CA . ALA A 1 178 ? -7.926 -0.086 -8.455 1.00 92.75 178 ALA A CA 1
ATOM 1466 C C . ALA A 1 178 ? -8.745 0.858 -7.564 1.00 92.75 178 ALA A C 1
ATOM 1468 O O . ALA A 1 178 ? -9.099 0.484 -6.448 1.00 92.75 178 ALA A O 1
ATOM 1469 N N . PHE A 1 179 ? -9.103 2.041 -8.073 1.00 90.94 179 PHE A N 1
ATOM 1470 C CA . PHE A 1 179 ? -9.952 2.999 -7.366 1.00 90.94 179 PHE A CA 1
ATOM 1471 C C . PHE A 1 179 ? -11.347 2.431 -7.074 1.00 90.94 179 PHE A C 1
ATOM 1473 O O . PHE A 1 179 ? -11.841 2.546 -5.955 1.00 90.94 179 PHE A O 1
ATOM 1480 N N . VAL A 1 180 ? -11.984 1.784 -8.050 1.00 92.38 180 VAL A N 1
ATOM 1481 C CA . VAL A 1 180 ? -13.281 1.132 -7.840 1.00 92.38 180 VAL A CA 1
ATOM 1482 C C . VAL A 1 180 ? -13.130 0.004 -6.822 1.00 92.38 180 VAL A C 1
ATOM 1484 O O . VAL A 1 180 ? -13.844 -0.014 -5.827 1.00 92.38 180 VAL A O 1
ATOM 1487 N N . VAL A 1 181 ? -12.160 -0.893 -7.001 1.00 90.88 181 VAL A N 1
ATOM 1488 C CA . VAL A 1 181 ? -11.946 -2.022 -6.085 1.00 90.88 181 VAL A CA 1
ATOM 1489 C C . VAL A 1 181 ? -11.769 -1.545 -4.644 1.00 90.88 181 VAL A C 1
ATOM 1491 O O . VAL A 1 181 ? -12.454 -2.060 -3.768 1.00 90.88 181 VAL A O 1
ATOM 1494 N N . ILE A 1 182 ? -10.931 -0.536 -4.383 1.00 87.50 182 ILE A N 1
ATOM 1495 C CA . ILE A 1 182 ? -10.696 -0.070 -3.009 1.00 87.50 182 ILE A CA 1
ATOM 1496 C C . ILE A 1 182 ? -11.916 0.616 -2.386 1.00 87.50 182 ILE A C 1
ATOM 1498 O O . ILE A 1 182 ? -12.174 0.433 -1.201 1.00 87.50 182 ILE A O 1
ATOM 1502 N N . ASN A 1 183 ? -12.702 1.355 -3.175 1.00 86.50 183 ASN A N 1
ATOM 1503 C CA . ASN A 1 183 ? -13.923 1.991 -2.673 1.00 86.50 183 ASN A CA 1
ATOM 1504 C C . ASN A 1 183 ? -15.014 0.959 -2.351 1.00 86.50 183 ASN A C 1
ATOM 1506 O O . ASN A 1 183 ? -15.764 1.135 -1.396 1.00 86.50 183 ASN A O 1
ATOM 1510 N N . TYR A 1 184 ? -15.101 -0.126 -3.125 1.00 84.94 184 TYR A N 1
ATOM 1511 C CA . TYR A 1 184 ? -16.119 -1.163 -2.929 1.00 84.94 184 TYR A CA 1
ATOM 1512 C C . TYR A 1 184 ? -15.696 -2.280 -1.967 1.00 84.94 184 TYR A C 1
ATOM 1514 O O . TYR A 1 184 ? -16.559 -2.983 -1.447 1.00 84.94 184 TYR A O 1
ATOM 1522 N N . ALA A 1 185 ? -14.400 -2.444 -1.693 1.00 81.62 185 ALA A N 1
ATOM 1523 C CA . ALA A 1 185 ? -13.890 -3.493 -0.809 1.00 81.62 185 ALA A CA 1
ATOM 1524 C C . ALA A 1 185 ? -14.309 -3.333 0.667 1.00 81.62 185 ALA A C 1
ATOM 1526 O O . ALA A 1 185 ? -14.111 -4.268 1.437 1.00 81.62 185 ALA A O 1
ATOM 1527 N N . ASN A 1 186 ? -14.896 -2.189 1.055 1.00 82.75 186 ASN A N 1
ATOM 1528 C CA . ASN A 1 186 ? -15.191 -1.817 2.444 1.00 82.75 186 ASN A CA 1
ATOM 1529 C C . ASN A 1 186 ? -13.972 -2.079 3.347 1.00 82.75 186 ASN A C 1
ATOM 1531 O O . ASN A 1 186 ? -13.952 -2.994 4.174 1.00 82.75 186 ASN A O 1
ATOM 1535 N N . SER A 1 187 ? -12.918 -1.289 3.123 1.00 82.31 187 SER A N 1
ATOM 1536 C CA . SER A 1 187 ? -11.622 -1.452 3.789 1.00 82.31 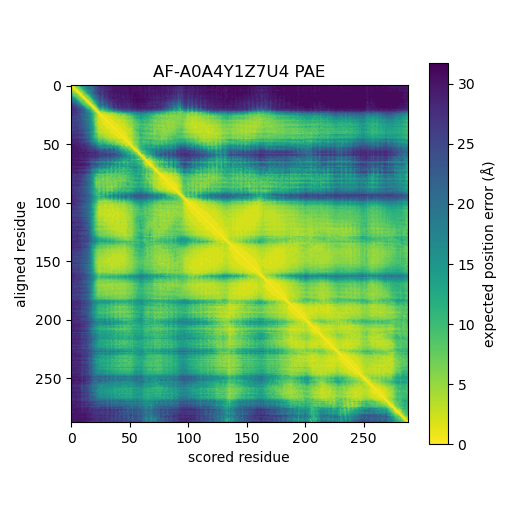187 SER A CA 1
ATOM 1537 C C . SER A 1 187 ? -11.747 -1.518 5.312 1.00 82.31 187 SER A C 1
ATOM 1539 O O . SER A 1 187 ? -11.040 -2.303 5.933 1.00 82.31 187 SER A O 1
ATOM 1541 N N . ASP A 1 188 ? -12.686 -0.780 5.905 1.00 83.62 188 ASP A N 1
ATOM 1542 C CA . ASP A 1 188 ? -12.926 -0.774 7.352 1.00 83.62 188 ASP A CA 1
ATOM 1543 C C . ASP A 1 188 ? -13.346 -2.154 7.877 1.00 83.62 188 ASP A C 1
ATOM 1545 O O . ASP A 1 188 ? -12.829 -2.628 8.889 1.00 83.62 188 ASP A O 1
ATOM 1549 N N . VAL A 1 189 ? -14.234 -2.846 7.157 1.00 84.94 189 VAL A N 1
ATOM 1550 C CA . VAL A 1 189 ? -14.667 -4.210 7.494 1.00 84.94 189 VAL A CA 1
ATOM 1551 C C . VAL A 1 189 ? -13.525 -5.214 7.355 1.00 84.94 189 VAL A C 1
ATOM 1553 O O . VAL A 1 189 ? -13.374 -6.090 8.210 1.00 84.94 189 VAL A O 1
ATOM 1556 N N . LEU A 1 190 ? -12.713 -5.099 6.300 1.00 85.44 190 LEU A N 1
ATOM 1557 C CA . LEU A 1 190 ? -11.552 -5.972 6.096 1.00 85.44 190 LEU A CA 1
ATOM 1558 C C . LEU A 1 190 ? -10.512 -5.785 7.206 1.00 85.44 190 LEU A C 1
ATOM 1560 O O . LEU A 1 190 ? -10.052 -6.769 7.785 1.00 85.44 190 LEU A O 1
ATOM 1564 N N . ILE A 1 191 ? -10.204 -4.532 7.551 1.00 86.50 191 ILE A N 1
ATOM 1565 C CA . ILE A 1 191 ? -9.275 -4.178 8.630 1.00 86.50 191 ILE A CA 1
ATOM 1566 C C . ILE A 1 191 ? -9.785 -4.712 9.970 1.00 86.50 191 ILE A C 1
ATOM 1568 O O . ILE A 1 191 ? -9.015 -5.320 10.718 1.00 86.50 191 ILE A O 1
ATOM 1572 N N . ALA A 1 192 ? -11.073 -4.529 10.274 1.00 86.25 192 ALA A N 1
ATOM 1573 C CA . ALA A 1 192 ? -11.666 -5.030 11.508 1.00 86.25 192 ALA A CA 1
ATOM 1574 C C . ALA A 1 192 ? -11.596 -6.561 11.591 1.00 86.25 192 ALA A C 1
ATOM 1576 O O . ALA A 1 192 ? -11.162 -7.100 12.610 1.00 86.25 192 ALA A O 1
ATOM 1577 N N . ARG A 1 193 ? -11.940 -7.266 10.504 1.00 87.19 193 ARG A N 1
ATOM 1578 C CA . ARG A 1 193 ? -11.843 -8.730 10.432 1.00 87.19 193 ARG A CA 1
ATOM 1579 C C . ARG A 1 193 ? -10.413 -9.213 10.683 1.00 87.19 193 ARG A C 1
ATOM 1581 O O . ARG A 1 193 ? -10.208 -10.030 11.574 1.00 87.19 193 ARG A O 1
ATOM 1588 N N . TRP A 1 194 ? -9.429 -8.694 9.948 1.00 86.19 194 TRP A N 1
ATOM 1589 C CA . TRP A 1 194 ? -8.042 -9.157 10.068 1.00 86.19 194 TRP A CA 1
ATOM 1590 C C . TRP A 1 194 ? -7.428 -8.861 11.438 1.00 86.19 194 TRP A C 1
ATOM 1592 O O . TRP A 1 194 ? -6.657 -9.672 11.951 1.00 86.19 194 TRP A O 1
ATOM 1602 N N . ASN A 1 195 ? -7.789 -7.741 12.071 1.00 86.62 195 ASN A N 1
ATOM 1603 C CA . ASN A 1 195 ? -7.343 -7.454 13.435 1.00 86.62 195 ASN A CA 1
ATOM 1604 C C . ASN A 1 195 ? -7.967 -8.399 14.470 1.00 86.62 195 ASN A C 1
ATOM 1606 O O . ASN A 1 195 ? -7.269 -8.801 15.398 1.00 86.62 195 ASN A O 1
ATOM 1610 N N . ILE A 1 196 ? -9.233 -8.798 14.309 1.00 86.31 196 ILE A N 1
ATOM 1611 C CA . ILE A 1 196 ? -9.850 -9.807 15.186 1.00 86.31 196 ILE A CA 1
ATOM 1612 C C . ILE A 1 196 ? -9.234 -11.190 14.964 1.00 86.31 196 ILE A C 1
ATOM 1614 O O . ILE A 1 196 ? -8.923 -11.883 15.933 1.00 86.31 196 ILE A O 1
ATOM 1618 N N . ASP A 1 197 ? -8.984 -11.580 13.715 1.00 86.62 197 ASP A N 1
ATOM 1619 C CA . ASP A 1 197 ? -8.311 -12.846 13.408 1.00 86.62 197 ASP A CA 1
ATOM 1620 C C . ASP A 1 197 ? -6.902 -12.893 14.023 1.00 86.62 197 ASP A C 1
ATOM 1622 O O . ASP A 1 197 ? -6.499 -13.910 14.594 1.00 86.62 197 ASP A O 1
ATOM 1626 N N . ARG A 1 198 ? -6.171 -11.770 13.980 1.00 84.62 198 ARG A N 1
ATOM 1627 C CA . ARG A 1 198 ? -4.875 -11.608 14.654 1.00 84.62 198 ARG A CA 1
ATOM 1628 C C . ARG A 1 198 ? -5.008 -11.643 16.175 1.00 84.62 198 ARG A C 1
ATOM 1630 O O . ARG A 1 198 ? -4.169 -12.262 16.831 1.00 84.62 198 ARG A O 1
ATOM 1637 N N . TYR A 1 199 ? -6.030 -11.014 16.752 1.00 85.00 199 TYR A N 1
ATOM 1638 C CA . TYR A 1 199 ? -6.279 -11.052 18.196 1.00 85.00 199 TYR A CA 1
ATOM 1639 C C . TYR A 1 199 ? -6.470 -12.484 18.698 1.00 85.00 199 TYR A C 1
ATOM 1641 O O . TYR A 1 199 ? -5.873 -12.866 19.700 1.00 85.00 199 TYR A O 1
ATOM 1649 N N . ASN A 1 200 ? -7.205 -13.312 17.955 1.00 84.44 200 ASN A N 1
ATOM 1650 C CA . ASN A 1 200 ? -7.410 -14.717 18.311 1.00 84.44 200 ASN A CA 1
ATOM 1651 C C . ASN A 1 200 ? -6.107 -15.538 18.331 1.00 84.44 200 ASN A C 1
ATOM 1653 O O . ASN A 1 200 ? -6.030 -16.537 19.041 1.00 84.44 200 ASN A O 1
ATOM 1657 N N . GLN A 1 201 ? -5.089 -15.124 17.568 1.00 83.12 201 GLN A N 1
ATOM 1658 C CA . GLN A 1 201 ? -3.791 -15.805 17.491 1.00 83.12 201 GLN A CA 1
ATOM 1659 C C . GLN A 1 201 ? -2.749 -15.229 18.459 1.00 83.12 201 GLN A C 1
ATOM 1661 O O . GLN A 1 201 ? -1.941 -15.970 19.009 1.00 83.12 201 GLN A O 1
ATOM 1666 N N . THR A 1 202 ? -2.748 -13.909 18.658 1.00 81.12 202 THR A N 1
ATOM 1667 C CA . THR A 1 202 ? -1.676 -13.185 19.367 1.00 81.12 202 THR A CA 1
ATOM 1668 C C . THR A 1 202 ? -2.096 -12.638 20.729 1.00 81.12 202 THR A C 1
ATOM 1670 O O . THR A 1 202 ? -1.238 -12.277 21.529 1.00 81.12 202 THR A O 1
ATOM 1673 N N . GLY A 1 203 ? -3.402 -12.528 20.988 1.00 79.12 203 GLY A N 1
ATOM 1674 C CA . GLY A 1 203 ? -3.962 -11.901 22.185 1.00 79.12 203 GLY A CA 1
ATOM 1675 C C . GLY A 1 203 ? -3.831 -10.375 22.233 1.00 79.12 203 GLY A C 1
ATOM 1676 O O . GLY A 1 203 ? -4.248 -9.777 23.218 1.00 79.12 203 GLY A O 1
ATOM 1677 N N . LYS A 1 204 ? -3.278 -9.722 21.200 1.00 78.88 204 LYS A N 1
ATOM 1678 C CA . LYS A 1 204 ? -3.066 -8.263 21.167 1.00 78.88 204 LYS A CA 1
ATOM 1679 C C . LYS A 1 204 ? -4.029 -7.582 20.199 1.00 78.88 204 LYS A C 1
ATOM 1681 O O . LYS A 1 204 ? -4.132 -7.991 19.043 1.00 78.88 204 LYS A O 1
ATOM 1686 N N . ILE A 1 205 ? -4.710 -6.531 20.654 1.00 83.62 205 ILE A N 1
ATOM 1687 C CA . ILE A 1 205 ? -5.657 -5.753 19.845 1.00 83.62 205 ILE A CA 1
ATOM 1688 C C . ILE A 1 205 ? -5.759 -4.317 20.347 1.00 83.62 205 ILE A C 1
ATOM 1690 O O . ILE A 1 205 ? -5.756 -4.078 21.550 1.00 83.62 205 ILE A O 1
ATOM 1694 N N . ASP A 1 206 ? -5.879 -3.372 19.418 1.00 83.50 206 ASP A N 1
ATOM 1695 C CA . ASP A 1 206 ? -6.167 -1.979 19.739 1.00 83.50 206 ASP A CA 1
ATOM 1696 C C . ASP A 1 206 ? -7.645 -1.704 19.476 1.00 83.50 206 ASP A C 1
ATOM 1698 O O . ASP A 1 206 ? -8.100 -1.548 18.337 1.00 83.50 206 ASP A O 1
ATOM 1702 N N . VAL A 1 207 ? -8.418 -1.699 20.552 1.00 83.31 207 VAL A N 1
ATOM 1703 C CA . VAL A 1 207 ? -9.858 -1.474 20.469 1.00 83.31 207 VAL A CA 1
ATOM 1704 C C . VAL A 1 207 ? -10.171 -0.009 20.161 1.00 83.31 207 VAL A C 1
ATOM 1706 O O . VAL A 1 207 ? -11.171 0.268 19.500 1.00 83.31 207 VAL A O 1
ATOM 1709 N N . ALA A 1 208 ? -9.324 0.927 20.604 1.00 81.31 208 ALA A N 1
ATOM 1710 C CA . ALA A 1 208 ? -9.520 2.351 20.362 1.00 81.31 208 ALA A CA 1
ATOM 1711 C C . ALA A 1 208 ? -9.386 2.659 18.869 1.00 81.31 208 ALA A C 1
ATOM 1713 O O . ALA A 1 208 ? -10.268 3.302 18.303 1.00 81.31 208 ALA A O 1
ATOM 1714 N N . TYR A 1 209 ? -8.365 2.105 18.207 1.00 83.88 209 TYR A N 1
ATOM 1715 C CA . TYR A 1 209 ? -8.225 2.202 16.757 1.00 83.88 209 TYR A CA 1
ATOM 1716 C C . TYR A 1 209 ? -9.433 1.605 16.025 1.00 83.88 209 TYR A C 1
ATOM 1718 O O . TYR A 1 209 ? -10.036 2.273 15.185 1.00 83.88 209 TYR A O 1
ATOM 1726 N N . LEU A 1 210 ? -9.856 0.384 16.374 1.00 84.75 210 LEU A N 1
ATOM 1727 C CA . LEU A 1 210 ? -11.012 -0.248 15.724 1.00 84.75 210 LEU A CA 1
ATOM 1728 C C . LEU A 1 210 ? -12.311 0.543 15.922 1.00 84.75 210 LEU A C 1
ATOM 1730 O O . LEU A 1 210 ? -13.160 0.544 15.034 1.00 84.75 210 LEU A O 1
ATOM 1734 N N . ALA A 1 211 ? -12.462 1.242 17.048 1.00 82.69 211 ALA A N 1
ATOM 1735 C CA . ALA A 1 211 ? -13.612 2.101 17.311 1.00 82.69 211 ALA A CA 1
ATOM 1736 C C . ALA A 1 211 ? -13.646 3.375 16.444 1.00 82.69 211 ALA A C 1
ATOM 1738 O O . ALA A 1 211 ? -14.719 3.961 16.299 1.00 82.69 211 ALA A O 1
ATOM 1739 N N . THR A 1 212 ? -12.511 3.790 15.861 1.00 83.44 212 THR A N 1
ATOM 1740 C CA . THR A 1 212 ? -12.449 4.910 14.898 1.00 83.44 212 THR A CA 1
ATOM 1741 C C . THR A 1 212 ? -12.874 4.521 13.481 1.00 83.44 212 THR A C 1
ATOM 1743 O O . THR A 1 212 ? -13.131 5.405 12.663 1.00 83.44 212 THR A O 1
ATOM 1746 N N . LEU A 1 213 ? -12.966 3.219 13.181 1.00 84.50 213 LEU A N 1
ATOM 1747 C CA . LEU A 1 213 ? -13.445 2.729 11.889 1.00 84.50 213 LEU A CA 1
ATOM 1748 C C . LEU A 1 213 ? -14.939 3.035 11.699 1.00 84.50 213 LEU A C 1
ATOM 1750 O O . LEU A 1 213 ? -15.672 3.319 12.649 1.00 84.50 213 LEU A O 1
ATOM 1754 N N . SER A 1 214 ? -15.408 2.956 10.451 1.00 84.69 214 SER A N 1
ATOM 1755 C CA . SER A 1 214 ? -16.826 3.139 10.124 1.00 84.69 214 SER A CA 1
ATOM 1756 C C . SER A 1 214 ? -17.737 2.176 10.901 1.00 84.69 214 SER A C 1
ATOM 1758 O O . SER A 1 214 ? -17.347 1.068 11.270 1.00 84.69 214 SER A O 1
ATOM 1760 N N . HIS A 1 215 ? -19.004 2.559 11.077 1.00 84.19 215 HIS A N 1
ATOM 1761 C CA . HIS A 1 215 ? -20.039 1.754 11.740 1.00 84.19 215 HIS A CA 1
ATOM 1762 C C . HIS A 1 215 ? -20.300 0.390 11.066 1.00 84.19 215 HIS A C 1
ATOM 1764 O O . HIS A 1 215 ? -20.912 -0.494 11.661 1.00 84.19 215 HIS A O 1
ATOM 1770 N N . ASP A 1 216 ? -19.810 0.170 9.843 1.00 84.06 216 ASP A N 1
ATOM 1771 C CA . ASP A 1 216 ? -19.807 -1.165 9.230 1.00 84.06 216 ASP A CA 1
ATOM 1772 C C . ASP A 1 216 ? -18.905 -2.166 9.974 1.00 84.06 216 ASP A C 1
ATOM 1774 O O . ASP A 1 216 ? -19.129 -3.374 9.888 1.00 84.06 216 ASP A O 1
ATOM 1778 N N . ALA A 1 217 ? -17.924 -1.687 10.746 1.00 85.75 217 ALA A N 1
ATOM 1779 C CA . ALA A 1 217 ? -17.065 -2.506 11.596 1.00 85.75 217 ALA A CA 1
ATOM 1780 C C . ALA A 1 217 ? -17.710 -2.865 12.952 1.00 85.75 217 ALA A C 1
ATOM 1782 O O . ALA A 1 217 ? -17.205 -3.741 13.657 1.00 85.75 217 ALA A O 1
ATOM 1783 N N . THR A 1 218 ? -18.851 -2.262 13.320 1.00 85.38 218 THR A N 1
ATOM 1784 C CA . THR A 1 218 ? -19.552 -2.521 14.595 1.00 85.38 218 THR A CA 1
ATOM 1785 C C . THR A 1 218 ? -19.821 -4.011 14.880 1.00 85.38 218 THR A C 1
ATOM 1787 O O . THR A 1 218 ? -19.604 -4.421 16.021 1.00 85.38 218 THR A O 1
ATOM 1790 N N . PRO A 1 219 ? -20.215 -4.869 13.911 1.00 86.88 219 PRO A N 1
ATOM 1791 C CA . PRO A 1 219 ? -20.394 -6.302 14.165 1.00 86.88 219 PRO A CA 1
ATOM 1792 C C . PRO A 1 219 ? -19.126 -7.000 14.673 1.00 86.88 219 PRO A C 1
ATOM 1794 O O . PRO A 1 219 ? -19.220 -7.959 15.433 1.00 86.88 219 PRO A O 1
ATOM 1797 N N . TYR A 1 220 ? -17.947 -6.532 14.258 1.00 86.19 220 TYR A N 1
ATOM 1798 C CA . TYR A 1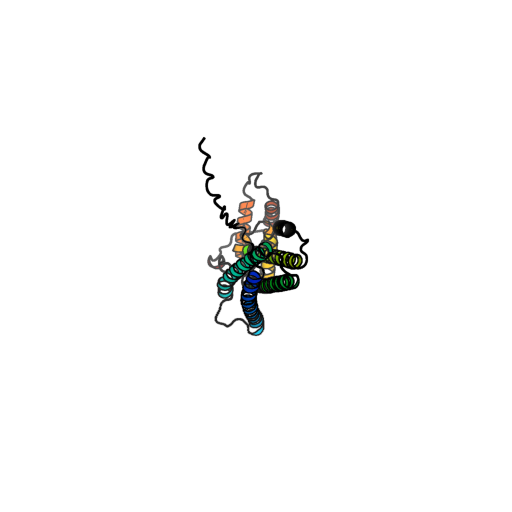 220 ? -16.660 -7.064 14.702 1.00 86.19 220 TYR A CA 1
ATOM 1799 C C . TYR A 1 220 ? -16.340 -6.575 16.115 1.00 86.19 220 TYR A C 1
ATOM 1801 O O . TYR A 1 220 ? -16.014 -7.379 16.981 1.00 86.19 220 TYR A O 1
ATOM 1809 N N . LEU A 1 221 ? -16.550 -5.289 16.403 1.00 85.38 221 LEU A N 1
ATOM 1810 C CA . LEU A 1 221 ? -16.391 -4.748 17.759 1.00 85.38 221 LEU A CA 1
ATOM 1811 C C . LEU A 1 221 ? -17.295 -5.454 18.785 1.00 85.38 221 LEU A C 1
ATOM 1813 O O . LEU A 1 221 ? -16.851 -5.737 19.893 1.00 85.38 221 LEU A O 1
ATOM 1817 N N . VAL A 1 222 ? -18.533 -5.810 18.418 1.00 87.38 222 VAL A N 1
ATOM 1818 C CA . VAL A 1 222 ? -19.448 -6.573 19.291 1.00 87.38 222 VAL A CA 1
ATOM 1819 C C . VAL A 1 222 ? -18.885 -7.959 19.642 1.00 87.38 222 VAL A C 1
ATOM 1821 O O . VAL A 1 222 ? -19.112 -8.446 20.747 1.00 87.38 222 VAL A O 1
ATOM 1824 N N . GLN A 1 223 ? -18.092 -8.591 18.768 1.00 87.19 223 GLN A N 1
ATOM 1825 C CA . GLN A 1 223 ? -17.446 -9.874 19.090 1.00 87.19 223 GLN A CA 1
ATOM 1826 C C . GLN A 1 223 ? -16.442 -9.741 20.241 1.00 87.19 223 GLN A C 1
ATOM 1828 O O . GLN A 1 223 ? -16.287 -10.681 21.022 1.00 87.19 223 GLN A O 1
ATOM 1833 N N . LEU A 1 224 ? -15.821 -8.568 20.405 1.00 86.31 224 LEU A N 1
ATOM 1834 C CA . LEU A 1 224 ? -14.885 -8.299 21.500 1.00 86.31 224 LEU A CA 1
ATOM 1835 C C . LEU A 1 224 ? -15.574 -8.238 22.870 1.00 86.31 224 LEU A C 1
ATOM 1837 O O . LEU A 1 224 ? -14.909 -8.423 23.884 1.00 86.31 224 LEU A O 1
ATOM 1841 N N . LEU A 1 225 ? -16.904 -8.093 22.930 1.00 85.12 225 LEU A N 1
ATOM 1842 C CA . LEU A 1 225 ? -17.654 -8.227 24.187 1.00 85.12 225 LEU A CA 1
ATOM 1843 C C . LEU A 1 225 ? -17.567 -9.645 24.775 1.00 85.12 225 LEU A C 1
ATOM 1845 O O . LEU A 1 225 ? -17.768 -9.835 25.973 1.00 85.12 225 LEU A O 1
ATOM 1849 N N . LYS A 1 226 ? -17.256 -10.642 23.938 1.00 85.81 226 LYS A N 1
ATOM 1850 C CA . LYS A 1 226 ? -17.062 -12.046 24.329 1.00 85.81 226 LYS A CA 1
ATOM 1851 C C . LYS A 1 226 ? -15.583 -12.416 24.476 1.00 85.81 226 LYS A C 1
ATOM 1853 O O . LYS A 1 226 ? -15.267 -13.596 24.630 1.00 85.81 226 LYS A O 1
ATOM 1858 N N . ALA A 1 227 ? -14.678 -11.439 24.394 1.00 84.12 227 ALA A N 1
ATOM 1859 C CA . ALA A 1 227 ? -13.252 -11.666 24.573 1.00 84.12 227 ALA A CA 1
ATOM 1860 C C . ALA A 1 227 ? -12.957 -12.228 25.974 1.00 84.12 227 ALA A C 1
ATOM 1862 O O . ALA A 1 227 ? -13.607 -11.866 26.955 1.00 84.12 227 ALA A O 1
ATOM 1863 N N . LYS A 1 228 ? -11.958 -13.117 26.062 1.00 82.06 228 LYS A N 1
ATOM 1864 C CA . LYS A 1 228 ? -11.511 -13.697 27.341 1.00 82.06 228 LYS A CA 1
ATOM 1865 C C . LYS A 1 228 ? -10.800 -12.673 28.227 1.00 82.06 228 LYS A C 1
ATOM 1867 O O . LYS A 1 228 ? -10.783 -12.836 29.441 1.00 82.06 228 LYS A O 1
ATOM 1872 N N . ASP A 1 229 ? -10.200 -11.658 27.613 1.00 84.62 229 ASP A N 1
ATOM 1873 C CA . ASP A 1 229 ? -9.513 -10.581 28.313 1.00 84.62 229 ASP A CA 1
ATOM 1874 C C . ASP A 1 229 ? -10.518 -9.521 28.783 1.00 84.62 229 ASP A C 1
ATOM 1876 O O . ASP A 1 229 ? -11.208 -8.882 27.982 1.00 84.62 229 ASP A O 1
ATOM 1880 N N . ASP A 1 230 ? -10.594 -9.341 30.100 1.00 83.75 230 ASP A N 1
ATOM 1881 C CA . ASP A 1 230 ? -11.516 -8.407 30.739 1.00 83.75 230 ASP A CA 1
ATOM 1882 C C . ASP A 1 230 ? -11.207 -6.942 30.394 1.00 83.75 230 ASP A C 1
ATOM 1884 O O . ASP A 1 230 ? -12.124 -6.123 30.309 1.00 83.75 230 ASP A O 1
ATOM 1888 N N . SER A 1 231 ? -9.936 -6.613 30.146 1.00 83.38 231 SER A N 1
ATOM 1889 C CA . SER A 1 231 ? -9.516 -5.260 29.771 1.00 83.38 231 SER A CA 1
ATOM 1890 C C . SER A 1 231 ? -10.050 -4.888 28.384 1.00 83.38 231 SER A C 1
ATOM 1892 O O . SER A 1 231 ? -10.776 -3.901 28.239 1.00 83.38 231 SER A O 1
ATOM 1894 N N . VAL A 1 232 ? -9.803 -5.744 27.388 1.00 83.75 232 VAL A N 1
ATOM 1895 C CA . VAL A 1 232 ? -10.293 -5.612 26.007 1.00 83.75 232 VAL A CA 1
ATOM 1896 C C . VAL A 1 232 ? -11.817 -5.524 25.984 1.00 83.75 232 VAL A C 1
ATOM 1898 O O . VAL A 1 232 ? -12.378 -4.643 25.329 1.00 83.75 232 VAL A O 1
ATOM 1901 N N . ARG A 1 233 ? -12.491 -6.393 26.746 1.00 85.38 233 ARG A N 1
ATOM 1902 C CA . ARG A 1 233 ? -13.952 -6.413 26.863 1.00 85.38 233 ARG A CA 1
ATOM 1903 C C . ARG A 1 233 ? -14.504 -5.088 27.391 1.00 85.38 233 ARG A C 1
ATOM 1905 O O . ARG A 1 233 ? -15.408 -4.525 26.778 1.00 85.38 233 ARG A O 1
ATOM 1912 N N . LYS A 1 234 ? -13.944 -4.561 28.486 1.00 85.12 234 LYS A N 1
ATOM 1913 C CA . LYS A 1 234 ? -14.373 -3.287 29.093 1.00 85.12 234 LYS A CA 1
ATOM 1914 C C . LYS A 1 234 ? -14.141 -2.092 28.172 1.00 85.12 234 LYS A C 1
ATOM 1916 O O . LYS A 1 234 ? -14.999 -1.211 28.095 1.00 85.12 234 LYS A O 1
ATOM 1921 N N . VAL A 1 235 ? -13.006 -2.059 27.468 1.00 85.06 235 VAL A N 1
ATOM 1922 C CA . VAL A 1 235 ? -12.708 -1.003 26.489 1.00 85.06 235 VAL A CA 1
ATOM 1923 C C . VAL A 1 235 ? -13.698 -1.059 25.326 1.00 85.06 235 VAL A C 1
ATOM 1925 O O . VAL A 1 235 ? -14.283 -0.032 24.981 1.00 85.06 235 VAL A O 1
ATOM 1928 N N . ALA A 1 236 ? -13.955 -2.249 24.774 1.00 86.06 236 ALA A N 1
ATOM 1929 C CA . ALA A 1 236 ? -14.928 -2.435 23.698 1.00 86.06 236 ALA A CA 1
ATOM 1930 C C . ALA A 1 236 ? -16.342 -2.026 24.127 1.00 86.06 236 ALA A C 1
ATOM 1932 O O . ALA A 1 236 ? -17.021 -1.307 23.395 1.00 86.06 236 ALA A O 1
ATOM 1933 N N . GLU A 1 237 ? -16.767 -2.415 25.331 1.00 86.62 237 GLU A N 1
ATOM 1934 C CA . GLU A 1 237 ? -18.082 -2.070 25.872 1.00 86.62 237 GLU A CA 1
ATOM 1935 C C . GLU A 1 237 ? -18.275 -0.554 26.000 1.00 86.62 237 GLU A C 1
ATOM 1937 O O . GLU A 1 237 ? -19.296 -0.023 25.560 1.00 86.62 237 GLU A O 1
ATOM 1942 N N . ASN A 1 238 ? -17.268 0.171 26.496 1.00 86.31 238 ASN A N 1
ATOM 1943 C CA . ASN A 1 238 ? -17.326 1.631 26.593 1.00 86.31 238 ASN A CA 1
ATOM 1944 C C . ASN A 1 238 ? -17.396 2.323 25.233 1.00 86.31 238 ASN A C 1
ATOM 1946 O O . ASN A 1 238 ? -18.168 3.274 25.073 1.00 86.31 238 ASN A O 1
ATOM 1950 N N . GLN A 1 239 ? -16.606 1.862 24.261 1.00 87.19 239 GLN A N 1
ATOM 1951 C CA . GLN A 1 239 ? -16.626 2.420 22.908 1.00 87.19 239 GLN A CA 1
ATOM 1952 C C . GLN A 1 239 ? -17.990 2.188 22.244 1.00 87.19 239 GLN A C 1
ATOM 1954 O O . GLN A 1 239 ? -18.601 3.123 21.720 1.00 87.19 239 GLN A O 1
ATOM 1959 N N . LEU A 1 240 ? -18.531 0.970 22.349 1.00 87.25 240 LEU A N 1
ATOM 1960 C CA . LEU A 1 240 ? -19.847 0.624 21.808 1.00 87.25 240 LEU A CA 1
ATOM 1961 C C . LEU A 1 240 ? -20.983 1.368 22.520 1.00 87.25 240 LEU A C 1
ATOM 1963 O O . LEU A 1 240 ? -21.942 1.795 21.873 1.00 87.25 240 LEU A O 1
ATOM 1967 N N . PHE A 1 241 ? -20.871 1.588 23.831 1.00 86.94 241 PHE A N 1
ATOM 1968 C CA . PHE A 1 241 ? -21.819 2.402 24.589 1.00 86.94 241 PHE A CA 1
ATOM 1969 C C . PHE A 1 241 ? -21.826 3.858 24.099 1.00 86.94 241 PHE A C 1
ATOM 1971 O O . PHE A 1 241 ? -22.896 4.433 23.880 1.00 86.94 241 PHE A O 1
ATOM 1978 N N . GLY A 1 242 ? -20.645 4.439 23.853 1.00 84.81 242 GLY A N 1
ATOM 1979 C CA . GLY A 1 242 ? -20.503 5.765 23.248 1.00 84.81 242 GLY A CA 1
ATOM 1980 C C . GLY A 1 242 ? -21.156 5.850 21.864 1.00 84.81 242 GLY A C 1
ATOM 1981 O O . GLY A 1 242 ? -21.962 6.753 21.618 1.00 84.81 242 GLY A O 1
ATOM 1982 N N . GLN A 1 243 ? -20.895 4.870 20.992 1.00 85.88 243 GLN A N 1
ATOM 1983 C CA . GLN A 1 243 ? -21.529 4.780 19.670 1.00 85.88 243 GLN A CA 1
ATOM 1984 C C . GLN A 1 243 ? -23.059 4.672 19.774 1.00 85.88 243 GLN A C 1
ATOM 1986 O O . GLN A 1 243 ? -23.779 5.409 19.096 1.00 85.88 243 GLN A O 1
ATOM 1991 N N . LYS A 1 244 ? -23.581 3.826 20.675 1.00 86.94 244 LYS A N 1
ATOM 1992 C CA . LYS A 1 244 ? -25.027 3.664 20.908 1.00 86.94 244 LYS A CA 1
ATOM 1993 C C . LYS A 1 244 ? -25.687 4.982 21.314 1.00 86.94 244 LYS A C 1
ATOM 1995 O O . LYS A 1 244 ? -26.754 5.314 20.799 1.00 86.94 244 LYS A O 1
ATOM 2000 N N . GLN A 1 245 ? -25.057 5.759 22.197 1.00 86.06 245 GLN A N 1
ATOM 2001 C CA . GLN A 1 245 ? -25.578 7.075 22.576 1.00 86.06 245 GLN A CA 1
ATOM 2002 C C . GLN A 1 245 ? -25.606 8.049 21.395 1.00 86.06 245 GLN A C 1
ATOM 2004 O O . GLN A 1 245 ? -26.605 8.743 21.207 1.00 86.06 245 GLN A O 1
ATOM 2009 N N . MET A 1 246 ? -24.547 8.092 20.583 1.00 85.50 246 MET A N 1
ATOM 2010 C CA . MET A 1 246 ? -24.482 8.978 19.415 1.00 85.50 246 MET A CA 1
ATOM 2011 C C . MET A 1 246 ? -25.536 8.623 18.356 1.00 85.50 246 MET A C 1
ATOM 2013 O O . MET A 1 246 ? -26.177 9.521 17.813 1.00 85.50 246 MET A O 1
ATOM 2017 N N . LEU A 1 247 ? -25.779 7.331 18.112 1.00 85.94 247 LEU A N 1
ATOM 2018 C CA . LEU A 1 247 ? -26.777 6.839 17.148 1.00 85.94 247 LEU A CA 1
ATOM 2019 C C . LEU A 1 247 ? -28.234 6.968 17.634 1.00 85.94 247 LEU A C 1
ATOM 2021 O O . LEU A 1 247 ? -29.177 6.911 16.836 1.00 85.94 247 LEU A O 1
ATOM 2025 N N . ASN A 1 248 ? -28.444 7.120 18.944 1.00 84.62 248 ASN A N 1
ATOM 2026 C CA . ASN A 1 248 ? -29.765 7.349 19.530 1.00 84.62 248 ASN A CA 1
ATOM 2027 C C . ASN A 1 248 ? -30.171 8.825 19.565 1.00 84.62 248 ASN A C 1
ATOM 2029 O O . ASN A 1 248 ? -31.356 9.111 19.734 1.00 84.62 248 ASN A O 1
ATOM 2033 N N . LYS A 1 249 ? -29.235 9.757 19.354 1.00 85.88 249 LYS A N 1
ATOM 2034 C CA . LYS A 1 249 ? -29.571 11.176 19.199 1.00 85.88 249 LYS A CA 1
ATOM 2035 C C . LYS A 1 249 ? -30.389 11.400 17.919 1.00 85.88 249 LYS A C 1
ATOM 2037 O O . LYS A 1 249 ? -30.169 10.701 16.927 1.00 85.88 249 LYS A O 1
ATOM 2042 N N . PRO A 1 250 ? -31.326 12.365 17.916 1.00 81.06 250 PRO A N 1
ATOM 2043 C CA . PRO A 1 250 ? -32.051 12.733 16.708 1.00 81.06 250 PRO A CA 1
ATOM 2044 C C . PRO A 1 250 ? -31.058 13.229 15.654 1.00 81.06 250 PRO A C 1
ATOM 2046 O O . PRO A 1 250 ? -30.265 14.135 15.908 1.00 81.06 250 PRO A O 1
ATOM 2049 N N . GLN A 1 251 ? -31.088 12.600 14.482 1.00 82.75 251 GLN A N 1
ATOM 2050 C CA . GLN A 1 251 ? -30.238 12.943 13.349 1.00 82.75 251 GLN A CA 1
ATOM 2051 C C . GLN A 1 251 ? -31.061 13.629 12.262 1.00 82.75 251 GLN A C 1
ATOM 2053 O O . GLN A 1 251 ? -32.247 13.343 12.088 1.00 82.75 251 GLN A O 1
ATOM 2058 N N . ALA A 1 252 ? -30.422 14.539 11.530 1.00 87.56 252 ALA A N 1
ATOM 2059 C CA . ALA A 1 252 ? -31.025 15.151 10.359 1.00 87.56 252 ALA A CA 1
ATOM 2060 C C . ALA A 1 252 ? -31.206 14.088 9.261 1.00 87.56 252 ALA A C 1
ATOM 2062 O O . ALA A 1 252 ? -30.398 13.169 9.134 1.00 87.56 252 ALA A O 1
ATOM 2063 N N . TRP A 1 253 ? -32.252 14.196 8.444 1.00 84.81 253 TRP A N 1
ATOM 2064 C CA . TRP A 1 253 ? -32.534 13.189 7.413 1.00 84.81 253 TRP A CA 1
ATOM 2065 C C . TRP A 1 253 ? -31.408 13.072 6.367 1.00 84.81 253 TRP A C 1
ATOM 2067 O O . TRP A 1 253 ? -31.231 12.015 5.769 1.00 84.81 253 TRP A O 1
ATOM 2077 N N . GLN A 1 254 ? -30.609 14.129 6.183 1.00 87.56 254 GLN A N 1
ATOM 2078 C CA . GLN A 1 254 ? -29.468 14.163 5.264 1.00 87.56 254 GLN A CA 1
ATOM 2079 C C . GLN A 1 254 ? -28.287 13.306 5.732 1.00 87.56 254 GLN A C 1
ATOM 2081 O O . GLN A 1 254 ? -27.480 12.888 4.908 1.00 87.56 254 GLN A O 1
ATOM 2086 N N . SER A 1 255 ? -28.164 13.029 7.034 1.00 83.38 255 SER A N 1
ATOM 2087 C CA . SER A 1 255 ? -27.094 12.178 7.573 1.00 83.38 255 SER A CA 1
ATOM 2088 C C . SER A 1 255 ? -27.472 10.695 7.582 1.00 83.38 255 SER A C 1
ATOM 2090 O O . SER A 1 255 ? -26.854 9.896 8.289 1.00 83.38 255 SER A O 1
ATOM 2092 N N . PHE A 1 256 ? -28.520 10.323 6.844 1.00 82.81 256 PHE A N 1
ATOM 2093 C CA . PHE A 1 256 ? -28.961 8.945 6.745 1.00 82.81 256 PHE A CA 1
ATOM 2094 C C . PHE A 1 256 ? -27.866 8.077 6.119 1.00 82.81 256 PHE A C 1
ATOM 2096 O O . PHE A 1 256 ? -27.411 8.322 5.003 1.00 82.81 256 PHE A O 1
ATOM 2103 N N . ASN A 1 257 ? -27.471 7.031 6.840 1.00 86.38 257 ASN A N 1
ATOM 2104 C CA . ASN A 1 257 ? -26.509 6.044 6.379 1.00 86.38 257 ASN A CA 1
ATOM 2105 C C . ASN A 1 257 ? -26.997 4.643 6.778 1.00 86.38 257 ASN A C 1
ATOM 2107 O O . ASN A 1 257 ? -27.387 4.409 7.926 1.00 86.38 257 ASN A O 1
ATOM 2111 N N . LEU A 1 258 ? -26.966 3.704 5.830 1.00 85.19 258 LEU A N 1
ATOM 2112 C CA . LEU A 1 258 ? -27.363 2.314 6.047 1.00 85.19 258 LEU A CA 1
ATOM 2113 C C . LEU A 1 258 ? -26.506 1.629 7.126 1.00 85.19 258 LEU A C 1
ATOM 2115 O O . LEU A 1 258 ? -27.032 0.856 7.928 1.00 85.19 258 LEU A O 1
ATOM 2119 N N . SER A 1 259 ? -25.212 1.946 7.182 1.00 84.69 259 SER A N 1
ATOM 2120 C CA . SER A 1 259 ? -24.268 1.437 8.182 1.00 84.69 259 SER A CA 1
ATOM 2121 C C . SER A 1 259 ? -24.685 1.834 9.600 1.00 84.69 259 SER A C 1
ATOM 2123 O O . SER A 1 259 ? -24.727 0.995 10.498 1.00 84.69 259 SER A O 1
ATOM 2125 N N . ASN A 1 260 ? -25.112 3.089 9.786 1.00 84.81 260 ASN A N 1
ATOM 2126 C CA . ASN A 1 260 ? -25.582 3.609 11.074 1.00 84.81 260 ASN A CA 1
ATOM 2127 C C . ASN A 1 260 ? -2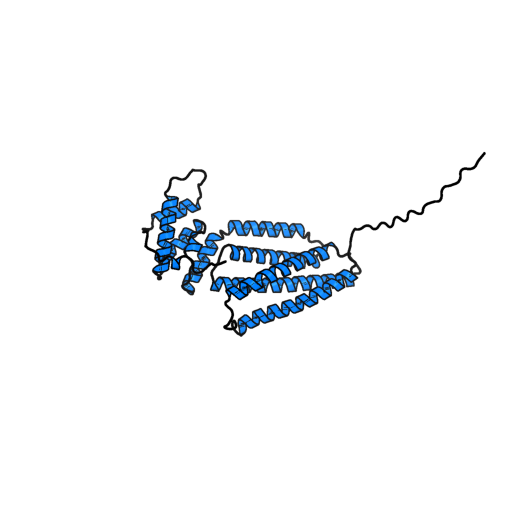6.850 2.887 11.548 1.00 84.81 260 ASN A C 1
ATOM 2129 O O . ASN A 1 260 ? -26.991 2.599 12.736 1.00 84.81 260 ASN A O 1
ATOM 2133 N N . LEU A 1 261 ? -27.769 2.570 10.630 1.00 84.56 261 LEU A N 1
ATOM 2134 C CA . LEU A 1 261 ? -28.975 1.811 10.963 1.00 84.56 261 LEU A CA 1
ATOM 2135 C C . LEU A 1 261 ? -28.650 0.388 11.420 1.00 84.56 261 LEU A C 1
ATOM 2137 O O . LEU A 1 261 ? -29.177 -0.053 12.442 1.00 84.56 261 LEU A O 1
ATOM 2141 N N . ARG A 1 262 ? -27.773 -0.315 10.692 1.00 86.50 262 ARG A N 1
ATOM 2142 C CA . ARG A 1 262 ? -27.349 -1.677 11.053 1.00 86.50 262 ARG A CA 1
ATOM 2143 C C . ARG A 1 262 ? -26.640 -1.695 12.404 1.00 86.50 262 ARG A C 1
ATOM 2145 O O . ARG A 1 262 ? -26.989 -2.504 13.260 1.00 86.50 262 ARG A O 1
ATOM 2152 N N . ALA A 1 263 ? -25.709 -0.766 12.623 1.00 86.12 263 ALA A N 1
ATOM 2153 C CA . ALA A 1 263 ? -25.026 -0.615 13.903 1.00 86.12 263 ALA A CA 1
ATOM 2154 C C . ALA A 1 263 ? -26.015 -0.323 15.040 1.00 86.12 263 ALA A C 1
ATOM 2156 O O . ALA A 1 263 ? -25.957 -0.963 16.085 1.00 86.12 263 ALA A O 1
ATOM 2157 N N . LYS A 1 264 ? -26.989 0.571 14.830 1.00 86.44 264 LYS A N 1
ATOM 2158 C CA . LYS A 1 264 ? -28.022 0.884 15.828 1.00 86.44 264 LYS A CA 1
ATOM 2159 C C . LYS A 1 264 ? -28.879 -0.330 16.191 1.00 86.44 264 LYS A C 1
ATOM 2161 O O . LYS A 1 264 ? -29.158 -0.542 17.368 1.00 86.44 264 LYS A O 1
ATOM 2166 N N . GLN A 1 265 ? -29.294 -1.122 15.201 1.00 87.19 265 GLN A N 1
ATOM 2167 C CA . GLN A 1 265 ? -30.058 -2.351 15.434 1.00 87.19 265 GLN A CA 1
ATOM 2168 C C . GLN A 1 265 ? -29.263 -3.354 16.277 1.00 87.19 265 GLN A C 1
ATOM 2170 O O . GLN A 1 265 ? -29.794 -3.858 17.263 1.00 87.19 265 GLN A O 1
ATOM 2175 N N . LEU A 1 266 ? -27.990 -3.578 15.936 1.00 86.69 266 LEU A N 1
ATOM 2176 C CA . LEU A 1 266 ? -27.094 -4.474 16.675 1.00 86.69 266 LEU A CA 1
ATOM 2177 C C . LEU A 1 266 ? -26.859 -3.992 18.112 1.00 86.69 266 LEU A C 1
ATOM 2179 O O . LEU A 1 266 ? -27.058 -4.737 19.064 1.00 86.69 266 LEU A O 1
ATOM 2183 N N . LEU A 1 267 ? -26.509 -2.718 18.294 1.00 87.00 267 LEU A N 1
ATOM 2184 C CA . LEU A 1 267 ? -26.211 -2.159 19.615 1.00 87.00 267 LEU A CA 1
ATOM 2185 C C . LEU A 1 267 ? -27.437 -2.095 20.533 1.00 87.00 267 LEU A C 1
ATOM 2187 O O . LEU A 1 267 ? -27.294 -2.092 21.755 1.00 87.00 267 LEU A O 1
ATOM 2191 N N . ASN A 1 268 ? -28.649 -2.032 19.979 1.00 87.00 268 ASN A N 1
ATOM 2192 C CA . ASN A 1 268 ? -29.878 -2.071 20.769 1.00 87.00 268 ASN A CA 1
ATOM 2193 C C . ASN A 1 268 ? -30.205 -3.465 21.317 1.00 87.00 268 ASN A C 1
ATOM 2195 O O . ASN A 1 268 ? -30.909 -3.538 22.320 1.00 87.00 268 ASN A O 1
ATOM 2199 N N . GLN A 1 269 ? -29.682 -4.534 20.710 1.00 87.12 269 GLN A N 1
ATOM 2200 C CA . GLN A 1 269 ? -29.826 -5.903 21.218 1.00 87.12 269 GLN A CA 1
ATOM 2201 C C . GLN A 1 269 ? -28.878 -6.186 22.392 1.00 87.12 269 GLN A C 1
ATOM 2203 O O . GLN A 1 269 ? -29.187 -7.015 23.242 1.00 87.12 269 GLN A O 1
ATOM 2208 N N . GLU A 1 270 ? -27.756 -5.468 22.469 1.00 84.44 270 GLU A N 1
ATOM 2209 C CA . GLU A 1 270 ? -26.743 -5.653 23.508 1.00 84.44 270 GLU A CA 1
ATOM 2210 C C . GLU A 1 270 ? -27.000 -4.773 24.749 1.00 84.44 270 GLU A C 1
ATOM 2212 O O . GLU A 1 270 ? -27.327 -3.577 24.665 1.00 84.44 270 GLU A O 1
ATOM 2217 N N . HIS A 1 271 ? -26.808 -5.369 25.929 1.00 82.31 271 HIS A N 1
ATOM 2218 C CA . HIS A 1 271 ? -26.856 -4.686 27.223 1.00 82.31 271 HIS A CA 1
ATOM 2219 C C . HIS A 1 271 ? -25.471 -4.109 27.545 1.00 82.31 271 HIS A C 1
ATOM 2221 O O . HIS A 1 271 ? -24.636 -4.792 28.123 1.00 82.31 271 HIS A O 1
ATOM 2227 N N . LEU A 1 272 ? -25.236 -2.855 27.150 1.00 83.50 272 LEU A N 1
ATOM 2228 C CA . LEU A 1 272 ? -23.950 -2.165 27.309 1.00 83.50 272 LEU A CA 1
ATOM 2229 C C . LEU A 1 272 ? -23.961 -1.241 28.534 1.00 83.50 272 LEU A C 1
ATOM 2231 O O . LEU A 1 272 ? -24.886 -0.436 28.686 1.00 83.50 272 LEU A O 1
ATOM 2235 N N . GLN A 1 273 ? -22.918 -1.307 29.359 1.00 80.44 273 GLN A N 1
ATOM 2236 C CA . GLN A 1 273 ? -22.698 -0.435 30.513 1.00 80.44 273 GLN A CA 1
ATOM 2237 C C . GLN A 1 273 ? -21.378 0.334 30.398 1.00 80.44 273 GLN A C 1
ATOM 2239 O O . GLN A 1 273 ? -20.427 -0.101 29.754 1.00 80.44 273 GLN A O 1
ATOM 2244 N N . ARG A 1 274 ? -21.317 1.510 31.034 1.00 79.00 274 ARG A N 1
ATOM 2245 C CA . ARG A 1 274 ? -20.084 2.299 31.097 1.00 79.00 274 ARG A CA 1
ATOM 2246 C C . ARG A 1 274 ? -19.232 1.833 32.277 1.00 79.00 274 ARG A C 1
ATOM 2248 O O . ARG A 1 274 ? -19.603 2.046 33.427 1.00 79.00 274 ARG A O 1
ATOM 2255 N N . ASN A 1 275 ? -18.072 1.273 31.977 1.00 79.19 275 ASN A N 1
ATOM 2256 C CA . ASN A 1 275 ? -17.078 0.805 32.935 1.00 79.19 275 ASN A CA 1
ATOM 2257 C C . ASN A 1 275 ? -16.004 1.875 33.205 1.00 79.19 275 ASN A C 1
ATOM 2259 O O . ASN A 1 275 ? -15.738 2.737 32.365 1.00 79.19 275 ASN A O 1
ATOM 2263 N N . GLN A 1 276 ? -15.350 1.819 34.366 1.00 70.50 276 GLN A N 1
ATOM 2264 C CA . GLN A 1 276 ? -14.124 2.590 34.610 1.00 70.50 276 GLN A CA 1
ATOM 2265 C C . GLN A 1 276 ? -12.952 1.899 33.892 1.00 70.50 276 GLN A C 1
ATOM 2267 O O . GLN A 1 276 ? -12.752 0.698 34.067 1.00 70.50 276 GLN A O 1
ATOM 2272 N N . ILE A 1 277 ? -12.216 2.642 33.058 1.00 64.00 277 ILE A N 1
ATOM 2273 C CA . ILE A 1 277 ? -11.057 2.153 32.290 1.00 64.00 277 ILE A CA 1
ATOM 2274 C C . ILE A 1 277 ? -9.799 2.861 32.798 1.00 64.00 277 ILE A C 1
ATOM 2276 O O . ILE A 1 277 ? -9.834 4.071 33.023 1.00 64.00 277 ILE A O 1
ATOM 2280 N N . ASP A 1 278 ? -8.703 2.115 32.938 1.00 61.69 278 ASP A N 1
ATOM 2281 C CA . ASP A 1 278 ? -7.363 2.670 33.144 1.00 61.69 278 ASP A CA 1
ATOM 2282 C C . ASP A 1 278 ? -6.895 3.402 31.864 1.00 61.69 278 ASP A C 1
ATOM 2284 O O . ASP A 1 278 ? -6.827 2.770 30.804 1.00 61.69 278 ASP A O 1
ATOM 2288 N N . PRO A 1 279 ? -6.581 4.713 31.917 1.00 59.44 279 PRO A N 1
ATOM 2289 C CA . PRO A 1 279 ? -6.183 5.503 30.748 1.00 59.44 279 PRO A CA 1
ATOM 2290 C C . PRO A 1 279 ? -5.021 4.905 29.940 1.00 59.44 279 PRO A C 1
ATOM 2292 O O . PRO A 1 279 ? -4.957 5.120 28.729 1.00 59.44 279 PRO A O 1
ATOM 2295 N N . SER A 1 280 ? -4.135 4.133 30.580 1.00 56.38 280 SER A N 1
ATOM 2296 C CA . SER A 1 280 ? -2.983 3.487 29.934 1.00 56.38 280 SER A CA 1
ATOM 2297 C C . SER A 1 280 ? -3.373 2.458 28.860 1.00 56.38 280 SER A C 1
ATOM 2299 O O . SER A 1 280 ? -2.675 2.322 27.862 1.00 56.38 280 SER A O 1
ATOM 2301 N N . LEU A 1 281 ? -4.540 1.816 28.979 1.00 54.25 281 LEU A N 1
ATOM 2302 C CA . LEU A 1 281 ? -5.004 0.757 28.066 1.00 54.25 281 LEU A CA 1
ATOM 2303 C C . LEU A 1 281 ? -5.552 1.272 26.721 1.00 54.25 281 LEU A C 1
ATOM 2305 O O . LEU A 1 281 ? -5.974 0.483 25.877 1.00 54.25 281 LEU A O 1
ATOM 2309 N N . SER A 1 282 ? -5.611 2.593 26.529 1.00 52.00 282 SER A N 1
ATOM 2310 C CA . SER A 1 282 ? -6.258 3.221 25.367 1.00 52.00 282 SER A CA 1
ATOM 2311 C C . SER A 1 282 ? -5.320 3.565 24.203 1.00 52.00 282 SER A C 1
ATOM 2313 O O . SER A 1 282 ? -5.822 3.931 23.144 1.00 52.00 282 SER A O 1
ATOM 2315 N N . HIS A 1 283 ? -3.995 3.434 24.368 1.00 51.09 283 HIS A N 1
ATOM 2316 C CA . HIS A 1 283 ? -3.022 4.016 23.428 1.00 51.09 283 HIS A CA 1
ATOM 2317 C C . HIS A 1 283 ? -1.820 3.136 23.039 1.00 51.09 283 HIS A C 1
ATOM 2319 O O . HIS A 1 283 ? -0.921 3.614 22.360 1.00 51.09 283 HIS A O 1
ATOM 2325 N N . GLU A 1 284 ? -1.753 1.861 23.423 1.00 51.22 284 GLU A N 1
ATOM 2326 C CA . GLU A 1 284 ? -0.456 1.163 23.408 1.00 51.22 284 GLU A CA 1
ATOM 2327 C C . GLU A 1 284 ? 0.045 0.614 22.057 1.00 51.22 284 GLU A C 1
ATOM 2329 O O . GLU A 1 284 ? 1.197 0.185 21.995 1.00 51.22 284 GLU A O 1
ATOM 2334 N N . ILE A 1 285 ? -0.750 0.573 20.977 1.00 52.91 285 ILE A N 1
ATOM 2335 C CA . ILE A 1 285 ? -0.377 -0.267 19.815 1.00 52.91 285 ILE A CA 1
ATOM 2336 C C . ILE A 1 285 ? -0.120 0.509 18.513 1.00 52.91 285 ILE A C 1
ATOM 2338 O O . ILE A 1 285 ? 0.740 0.084 17.734 1.00 52.91 285 ILE A O 1
ATOM 2342 N N . TYR A 1 286 ? -0.786 1.639 18.265 1.00 54.41 286 TYR A N 1
ATOM 2343 C CA . TYR A 1 286 ? -0.642 2.391 17.010 1.00 54.41 286 TYR A CA 1
ATOM 2344 C C . TYR A 1 286 ? -0.074 3.806 17.213 1.00 54.41 286 TYR A C 1
ATOM 2346 O O . TYR A 1 286 ? -0.813 4.784 17.170 1.00 54.41 286 TYR A O 1
ATOM 2354 N N . ASP A 1 287 ? 1.250 3.914 17.348 1.00 44.53 287 ASP A N 1
ATOM 2355 C CA . ASP A 1 287 ? 1.998 5.165 17.127 1.00 44.53 287 ASP A CA 1
ATOM 2356 C C . ASP A 1 287 ? 2.594 5.157 15.704 1.00 44.53 287 ASP A C 1
ATOM 2358 O O . ASP A 1 287 ? 3.788 4.890 15.512 1.00 44.53 287 ASP A O 1
ATOM 2362 N N . ASP A 1 288 ? 1.749 5.391 14.692 1.00 44.78 288 ASP A N 1
ATOM 2363 C CA . ASP A 1 288 ? 2.142 5.572 13.276 1.00 44.78 288 ASP A CA 1
ATOM 2364 C C . ASP A 1 288 ? 2.659 6.992 12.978 1.00 44.78 288 ASP A C 1
ATOM 2366 O O . ASP A 1 288 ? 2.149 7.970 13.563 1.00 44.78 288 ASP A O 1
#